Protein AF-A0A838E786-F1 (afdb_monomer_lite)

Sequence (270 aa):
MSVQSRLGLALLAGALVLAACVEDVSSDGPQAAQPAATATFPTPASPAPTATPEPTATLEPTASPTGVAEDGEGVTSAQAWVAAVAAGETDTAFELMGEASQEAVGGREGFEQLSSALSEGVAAFSRADDARWTETAAAPGGEESVVVVTVTATVTREGMTEYDAFALPVTTAGDRPQVEPFAAFDHPGGDIEWDVEAASGAYTAFVPATAEVTFAVDGDGLPPAGSEPADGDRQRATLAVDLEPGRHTVSVLWVTPAGLGADAIVIDTS

Radius of gyration: 23.77 Å; chains: 1; bounding box: 68×60×56 Å

pLDDT: mean 75.82, std 22.59, range [25.67, 97.62]

Foldseek 3Di:
DDDDDDDDDDFPDDDDDDDDDDDDDDDDDDDDDDDDDDDDDDDDDDDDDDDDDDDDDDDDDDDDPPDPDPQDLQSVLLLQLLVCLLVLVLVSNLVQADPLLCVQLVHSVSSVVCSVSSNQPSNQLVVFPAKDWAWAWDDPDDPWTKIKIKIWGQGAGPRDTDTWMWIWIWTCDDPGIGTHARSLVPPDCSPWDWDDPLVQQKTKTKAFPQKQKWKDKQRRIDHFPDWDCDDDGIIITIHRDDDDQAKIKIKMWIDHPRGIHIGIGIDHND

Secondary structure (DSSP, 8-state):
------PPP----------------------PPPPPP---PPPPPPPPPPPPPPPPP----PPP--S-PPPPHHHHHHHHHHHHHHHT-HHHHHHTB-HHHHHHTTHHHHHHHHHHHHHHHGGGGGG-TT-EEEEEEPPS-SSSPEEEEEEEEEEEETTEEEEEEEEEEEE--SSS-EE-TTTTTTSTT-SPEEEEETTTTEEEEEEETT-EEEEEETTEEE--SEEEE-STTEEEEEEE----SSEEEEEEEEEETTEEEEEEEEEE--

Structure (mmCIF, N/CA/C/O backbone):
data_AF-A0A838E786-F1
#
_entry.id   AF-A0A838E786-F1
#
loop_
_atom_site.group_PDB
_atom_site.id
_atom_site.type_symbol
_atom_site.label_atom_id
_atom_site.label_alt_id
_atom_site.label_comp_id
_atom_site.label_asym_id
_atom_site.label_entity_id
_atom_site.label_seq_id
_atom_site.pdbx_PDB_ins_code
_atom_site.Cartn_x
_atom_site.Cartn_y
_atom_site.Cartn_z
_atom_site.occupancy
_atom_site.B_iso_or_equiv
_atom_site.auth_seq_id
_atom_site.auth_comp_id
_atom_site.auth_asym_id
_atom_site.auth_atom_id
_atom_site.pdbx_PDB_model_num
ATOM 1 N N . MET A 1 1 ? 3.979 21.935 -24.941 1.00 38.22 1 MET A N 1
ATOM 2 C CA . MET A 1 1 ? 2.723 21.452 -24.323 1.00 38.22 1 MET A CA 1
ATOM 3 C C . MET A 1 1 ? 2.676 21.965 -22.892 1.00 38.22 1 MET A C 1
ATOM 5 O O . MET A 1 1 ? 3.737 22.242 -22.350 1.00 38.22 1 MET A O 1
ATOM 9 N N . SER A 1 2 ? 1.493 22.169 -22.315 1.00 31.34 2 SER A N 1
ATOM 10 C CA . SER A 1 2 ? 1.326 22.649 -20.937 1.00 31.34 2 SER A CA 1
ATOM 11 C C . SER A 1 2 ? 0.007 22.117 -20.386 1.00 31.34 2 SER A C 1
ATOM 13 O O . SER A 1 2 ? -0.978 22.070 -21.123 1.00 31.34 2 SER A O 1
ATOM 15 N N . VAL A 1 3 ? 0.006 21.708 -19.120 1.00 28.17 3 VAL A N 1
ATOM 16 C CA . VAL A 1 3 ? -1.166 21.230 -18.382 1.00 28.17 3 VAL A CA 1
ATOM 17 C C . VAL A 1 3 ? -1.180 21.940 -17.029 1.00 28.17 3 VAL A C 1
ATOM 19 O O . VAL A 1 3 ? -0.134 22.099 -16.403 1.00 28.17 3 VAL A O 1
ATOM 22 N N . GLN A 1 4 ? -2.360 22.372 -16.584 1.00 37.97 4 GLN A N 1
ATOM 23 C CA . GLN A 1 4 ? -2.609 22.800 -15.209 1.00 37.97 4 GLN A CA 1
ATOM 24 C C . GLN A 1 4 ? -3.813 22.040 -14.647 1.00 37.97 4 GLN A C 1
ATOM 26 O O . GLN A 1 4 ? -4.912 22.140 -15.186 1.00 37.97 4 GLN A O 1
ATOM 31 N N . SER A 1 5 ? -3.610 21.376 -13.513 1.00 29.56 5 SER A N 1
ATOM 32 C CA . SER A 1 5 ? -4.635 20.964 -12.546 1.00 29.56 5 SER A CA 1
ATOM 33 C C . SER A 1 5 ? -3.930 21.026 -11.183 1.00 29.56 5 SER A C 1
ATOM 35 O O . SER A 1 5 ? -2.825 20.513 -11.072 1.00 29.56 5 SER A O 1
ATOM 37 N N . ARG A 1 6 ? -4.288 21.930 -10.261 1.00 32.22 6 ARG A N 1
ATOM 38 C CA . ARG A 1 6 ? -5.456 21.944 -9.351 1.00 32.22 6 ARG A CA 1
ATOM 39 C C . ARG A 1 6 ? -5.346 20.912 -8.225 1.00 32.22 6 ARG A C 1
ATOM 41 O O . ARG A 1 6 ? -5.002 19.768 -8.468 1.00 32.22 6 ARG A O 1
ATOM 48 N N . LEU A 1 7 ? -5.667 21.369 -7.011 1.00 38.06 7 LEU A N 1
ATOM 49 C CA . LEU A 1 7 ? -5.610 20.601 -5.767 1.00 38.06 7 LEU A CA 1
ATOM 50 C C . LEU A 1 7 ? -6.434 19.312 -5.879 1.00 38.06 7 LEU A C 1
ATOM 52 O O . LEU A 1 7 ? -7.629 19.383 -6.175 1.00 38.06 7 LEU A O 1
ATOM 56 N N . GLY A 1 8 ? -5.802 18.180 -5.576 1.00 25.67 8 GLY A N 1
ATOM 57 C CA . GLY A 1 8 ? -6.470 16.928 -5.247 1.00 25.67 8 GLY A CA 1
ATOM 58 C C . GLY A 1 8 ? -6.623 16.790 -3.732 1.00 25.67 8 GLY A C 1
ATOM 59 O O . GLY A 1 8 ? -5.706 17.102 -2.979 1.00 25.67 8 GLY A O 1
ATOM 60 N N . LEU A 1 9 ? -7.797 16.340 -3.301 1.00 33.09 9 LEU A N 1
ATOM 61 C CA . LEU A 1 9 ? -7.969 15.588 -2.061 1.00 33.09 9 LEU A CA 1
ATOM 62 C C . LEU A 1 9 ? -8.045 14.123 -2.508 1.00 33.09 9 LEU A C 1
ATOM 64 O O . LEU A 1 9 ? -8.762 13.859 -3.475 1.00 33.09 9 LEU A O 1
ATOM 68 N N . ALA A 1 10 ? -7.315 13.211 -1.865 1.00 35.91 10 ALA A N 1
ATOM 69 C CA . ALA A 1 10 ? -7.208 11.820 -2.307 1.00 35.91 10 ALA A CA 1
ATOM 70 C C . ALA A 1 10 ? -8.560 11.081 -2.219 1.00 35.91 10 ALA A C 1
ATOM 72 O O . ALA A 1 10 ? -8.932 10.526 -1.186 1.00 35.91 10 ALA A O 1
ATOM 73 N N . LEU A 1 11 ? -9.311 11.094 -3.323 1.00 31.84 11 LEU A N 1
ATOM 74 C CA . LEU A 1 11 ? -10.450 10.214 -3.559 1.00 31.84 11 LEU A CA 1
ATOM 75 C C . LEU A 1 11 ? -9.967 9.001 -4.356 1.00 31.84 11 LEU A C 1
ATOM 77 O O . LEU A 1 11 ? -9.447 9.155 -5.460 1.00 31.84 11 LEU A O 1
ATOM 81 N N . LEU A 1 12 ? -10.240 7.806 -3.837 1.00 38.44 12 LEU A N 1
ATOM 82 C CA . LEU A 1 12 ? -10.292 6.578 -4.630 1.00 38.44 12 LEU A CA 1
ATOM 83 C C . LEU A 1 12 ? -11.444 6.701 -5.642 1.00 38.44 12 LEU A C 1
ATOM 85 O O . LEU A 1 12 ? -12.594 6.434 -5.303 1.00 38.44 12 LEU A O 1
ATOM 89 N N . ALA A 1 13 ? -11.148 7.154 -6.862 1.00 33.25 13 ALA A N 1
ATOM 90 C CA . ALA A 1 13 ? -12.125 7.309 -7.940 1.00 33.25 13 ALA A CA 1
ATOM 91 C C . ALA A 1 13 ? -11.485 7.056 -9.314 1.00 33.25 13 ALA A C 1
ATOM 93 O O . ALA A 1 13 ? -10.416 7.587 -9.623 1.00 33.25 13 ALA A O 1
ATOM 94 N N . GLY A 1 14 ? -12.154 6.253 -10.145 1.00 27.22 14 GLY A N 1
ATOM 95 C CA . GLY A 1 14 ? -11.665 5.868 -11.470 1.00 27.22 14 GLY A CA 1
ATOM 96 C C . GLY A 1 14 ? -11.690 7.001 -12.506 1.00 27.22 14 GLY A C 1
ATOM 97 O O . GLY A 1 14 ? -12.314 8.049 -12.330 1.00 27.22 14 GLY A O 1
ATOM 98 N N . ALA A 1 15 ? -11.011 6.786 -13.635 1.00 35.84 15 ALA A N 1
ATOM 99 C CA . ALA A 1 15 ? -10.851 7.804 -14.671 1.00 35.84 15 ALA A CA 1
ATOM 100 C C . ALA A 1 15 ? -12.174 8.185 -15.372 1.00 35.84 15 ALA A C 1
ATOM 102 O O . ALA A 1 15 ? -12.845 7.341 -15.966 1.00 35.84 15 ALA A O 1
ATOM 103 N N . LEU A 1 16 ? -12.486 9.489 -15.427 1.00 28.95 16 LEU A N 1
ATOM 104 C CA . LEU A 1 16 ? -13.589 10.030 -16.231 1.00 28.95 16 LEU A CA 1
ATOM 105 C C . LEU A 1 16 ? -13.096 11.090 -17.230 1.00 28.95 16 LEU A C 1
ATOM 107 O O . LEU A 1 16 ? -12.870 12.250 -16.885 1.00 28.95 16 LEU A O 1
ATOM 111 N N . VAL A 1 17 ? -12.970 10.699 -18.500 1.00 30.75 17 VAL A N 1
ATOM 112 C CA . VAL A 1 17 ? -12.560 11.592 -19.598 1.00 30.75 17 VAL A CA 1
ATOM 113 C C . VAL A 1 17 ? -13.775 12.259 -20.251 1.00 30.75 17 VAL A C 1
ATOM 115 O O . VAL A 1 17 ? -14.689 11.587 -20.724 1.00 30.75 17 VAL A O 1
ATOM 118 N N . LEU A 1 18 ? -13.742 13.590 -20.373 1.00 28.80 18 LEU A N 1
ATOM 119 C CA . LEU A 1 18 ? -14.639 14.385 -21.222 1.00 28.80 18 LEU A CA 1
ATOM 120 C C . LEU A 1 18 ? -13.829 15.440 -21.994 1.00 28.80 18 LEU A C 1
ATOM 122 O O . LEU A 1 18 ? -12.890 16.021 -21.455 1.00 28.80 18 LEU A O 1
ATOM 126 N N . ALA A 1 19 ? -14.170 15.665 -23.267 1.00 30.56 19 ALA A N 1
ATOM 127 C CA . ALA A 1 19 ? -13.322 16.380 -24.230 1.00 30.56 19 ALA A CA 1
ATOM 128 C C . ALA A 1 19 ? -14.095 17.360 -25.146 1.00 30.56 19 ALA A C 1
ATOM 130 O O . ALA A 1 19 ? -15.322 17.305 -25.212 1.00 30.56 19 ALA A O 1
ATOM 131 N N . ALA A 1 20 ? -13.329 18.165 -25.910 1.00 31.62 20 ALA A N 1
ATOM 132 C CA . ALA A 1 20 ? -13.736 19.189 -26.902 1.00 31.62 20 ALA A CA 1
ATOM 133 C C . ALA A 1 20 ? -14.274 20.517 -26.296 1.00 31.62 20 ALA A C 1
ATOM 135 O O . ALA A 1 20 ? -14.971 20.484 -25.288 1.00 31.62 20 ALA A O 1
ATOM 136 N N . CYS A 1 21 ? -13.992 21.738 -26.792 1.00 29.11 21 CYS A N 1
ATOM 137 C CA . CYS A 1 21 ? -13.251 22.296 -27.959 1.00 29.11 21 CYS A CA 1
ATOM 138 C C . CYS A 1 21 ? -12.295 23.437 -27.463 1.00 29.11 21 CYS A C 1
ATOM 140 O O . CYS A 1 21 ? -12.524 23.939 -26.366 1.00 29.11 21 CYS A O 1
ATOM 142 N N . VAL A 1 22 ? -11.156 23.835 -28.075 1.00 36.47 22 VAL A N 1
ATOM 143 C CA . VAL A 1 22 ? -10.909 24.498 -29.401 1.00 36.47 22 VAL A CA 1
ATOM 144 C C . VAL A 1 22 ? -11.712 25.818 -29.538 1.00 36.47 22 VAL A C 1
ATOM 146 O O . VAL A 1 22 ? -12.902 25.784 -29.248 1.00 36.47 22 VAL A O 1
ATOM 149 N N . GLU A 1 23 ? -11.226 27.024 -29.897 1.00 37.94 23 GLU A N 1
ATOM 150 C CA . GLU A 1 23 ? -10.023 27.659 -30.538 1.00 37.94 23 GLU A CA 1
ATOM 151 C C . GLU A 1 23 ? -9.590 28.918 -29.699 1.00 37.94 23 GLU A C 1
ATOM 153 O O . GLU A 1 23 ? -10.334 29.288 -28.792 1.00 37.94 23 GLU A O 1
ATOM 158 N N . ASP A 1 24 ? -8.548 29.745 -29.939 1.00 33.88 24 ASP A N 1
ATOM 159 C CA . ASP A 1 24 ? -7.179 29.690 -30.532 1.00 33.88 24 ASP A CA 1
ATOM 160 C C . ASP A 1 24 ? -6.506 31.112 -30.411 1.00 33.88 24 ASP A C 1
ATOM 162 O O . ASP A 1 24 ? -7.214 32.068 -30.086 1.00 33.88 24 ASP A O 1
ATOM 166 N N . VAL A 1 25 ? -5.179 31.272 -30.644 1.00 35.50 25 VAL A N 1
ATOM 167 C CA . VAL A 1 25 ? -4.524 32.313 -31.510 1.00 35.50 25 VAL A CA 1
ATOM 168 C C . VAL A 1 25 ? -3.038 32.643 -31.187 1.00 35.50 25 VAL A C 1
ATOM 170 O O . VAL A 1 25 ? -2.621 32.815 -30.044 1.00 35.50 25 VAL A O 1
ATOM 173 N N . SER A 1 26 ? -2.259 32.790 -32.265 1.00 41.88 26 SER A N 1
ATOM 174 C CA . SER A 1 26 ? -0.820 33.069 -32.461 1.00 41.88 26 SER A CA 1
ATOM 175 C C . SER A 1 26 ? -0.072 34.099 -31.588 1.00 41.88 26 SER A C 1
ATOM 177 O O . SER A 1 26 ? -0.604 35.153 -31.242 1.00 41.88 26 SER A O 1
ATOM 179 N N . SER A 1 27 ? 1.264 33.938 -31.518 1.00 40.19 27 SER A N 1
ATOM 180 C CA . SER A 1 27 ? 2.228 34.961 -32.002 1.00 40.19 27 SER A CA 1
ATOM 181 C C . SER A 1 27 ? 3.640 34.402 -32.275 1.00 40.19 27 SER A C 1
ATOM 183 O O . SER A 1 27 ? 4.048 33.403 -31.692 1.00 40.19 27 SER A O 1
ATOM 185 N N . ASP A 1 28 ? 4.353 35.052 -33.200 1.00 40.72 28 ASP A N 1
ATOM 186 C CA . ASP A 1 28 ? 5.599 34.601 -33.848 1.00 40.72 28 ASP A CA 1
ATOM 187 C C . ASP A 1 28 ? 6.898 35.016 -33.121 1.00 40.72 28 ASP A C 1
ATOM 189 O O . ASP A 1 28 ? 6.908 35.978 -32.350 1.00 40.72 28 ASP A O 1
ATOM 193 N N . GLY A 1 29 ? 8.027 34.366 -33.444 1.00 35.50 29 GLY A N 1
ATOM 194 C CA . GLY A 1 29 ? 9.347 34.776 -32.934 1.00 35.50 29 GLY A CA 1
ATOM 195 C C . GLY A 1 29 ? 10.537 33.890 -33.349 1.00 35.50 29 GLY A C 1
ATOM 196 O O . GLY A 1 29 ? 10.863 32.947 -32.630 1.00 35.50 29 GLY A O 1
ATOM 197 N N . PRO A 1 30 ? 11.244 34.186 -34.459 1.00 51.22 30 PRO A N 1
ATOM 198 C CA . PRO A 1 30 ? 12.405 33.407 -34.893 1.00 51.22 30 PRO A CA 1
ATOM 199 C C . PRO A 1 30 ? 13.706 33.856 -34.202 1.00 51.22 30 PRO A C 1
ATOM 201 O O . PRO A 1 30 ? 14.076 35.029 -34.269 1.00 51.22 30 PRO A O 1
ATOM 204 N N . GLN A 1 31 ? 14.462 32.917 -33.620 1.00 45.12 31 GLN A N 1
ATOM 205 C CA . GLN A 1 31 ? 15.809 33.176 -33.089 1.00 45.12 31 GLN A CA 1
ATOM 206 C C . GLN A 1 31 ? 16.892 32.477 -33.927 1.00 45.12 31 GLN A C 1
ATOM 208 O O . GLN A 1 31 ? 16.739 31.336 -34.358 1.00 45.12 31 GLN A O 1
ATOM 213 N N . ALA A 1 32 ? 17.975 33.203 -34.213 1.00 45.91 32 ALA A N 1
ATOM 214 C CA . ALA A 1 32 ? 18.966 32.824 -35.219 1.00 45.91 32 ALA A CA 1
ATOM 215 C C . ALA A 1 32 ? 19.973 31.762 -34.740 1.00 45.91 32 ALA A C 1
ATOM 217 O O . ALA A 1 32 ? 20.383 31.744 -33.580 1.00 45.91 32 ALA A O 1
ATOM 218 N N . ALA A 1 33 ? 20.440 30.929 -35.675 1.00 47.12 33 ALA A N 1
ATOM 219 C CA . ALA A 1 33 ? 21.495 29.949 -35.429 1.00 47.12 33 ALA A CA 1
ATOM 220 C C . ALA A 1 33 ? 22.863 30.617 -35.179 1.00 47.12 33 ALA A C 1
ATOM 222 O O . ALA A 1 33 ? 23.290 31.483 -35.947 1.00 47.12 33 ALA A O 1
ATOM 223 N N . GLN A 1 34 ? 23.583 30.164 -34.148 1.00 51.03 34 GLN A N 1
ATOM 224 C CA . GLN A 1 34 ? 25.003 30.479 -33.946 1.00 51.03 34 GLN A CA 1
ATOM 225 C C . GLN A 1 34 ? 25.915 29.437 -34.625 1.00 51.03 34 GLN A C 1
ATOM 227 O O . GLN A 1 34 ? 25.530 28.274 -34.756 1.00 51.03 34 GLN A O 1
ATOM 232 N N . PRO A 1 35 ? 27.128 29.828 -35.062 1.00 48.12 35 PRO A N 1
ATOM 233 C CA . PRO A 1 35 ? 28.057 28.930 -35.743 1.00 48.12 35 PRO A CA 1
ATOM 234 C C . PRO A 1 35 ? 28.737 27.945 -34.780 1.00 48.12 35 PRO A C 1
ATOM 236 O O . PRO A 1 35 ? 29.062 28.288 -33.643 1.00 48.12 35 PRO A O 1
ATOM 239 N N . ALA A 1 36 ? 29.012 26.733 -35.266 1.00 46.47 36 ALA A N 1
ATOM 240 C CA . ALA A 1 36 ? 29.696 25.693 -34.503 1.00 46.47 36 ALA A CA 1
ATOM 241 C C . ALA A 1 36 ? 31.179 26.029 -34.248 1.00 46.47 36 ALA A C 1
ATOM 243 O O . ALA A 1 36 ? 31.914 26.399 -35.166 1.00 46.47 36 ALA A O 1
ATOM 244 N N . ALA A 1 37 ? 31.639 25.830 -33.010 1.00 44.75 37 ALA A N 1
ATOM 245 C CA . ALA A 1 37 ? 33.050 25.924 -32.648 1.00 44.75 37 ALA A CA 1
ATOM 246 C C . ALA A 1 37 ? 33.773 24.598 -32.945 1.00 44.75 37 ALA A C 1
ATOM 248 O O . ALA A 1 37 ? 33.367 23.538 -32.471 1.00 44.75 37 ALA A O 1
ATOM 249 N N . THR A 1 38 ? 34.855 24.641 -33.725 1.00 45.16 38 THR A N 1
ATOM 250 C CA . THR A 1 38 ? 35.634 23.442 -34.077 1.00 45.16 38 THR A CA 1
ATOM 251 C C . THR A 1 38 ? 36.541 23.024 -32.917 1.00 45.16 38 THR A C 1
ATOM 253 O O . THR A 1 38 ? 37.578 23.643 -32.685 1.00 45.16 38 THR A O 1
ATOM 256 N N . ALA A 1 39 ? 36.166 21.968 -32.192 1.00 47.78 39 ALA A N 1
ATOM 257 C CA . ALA A 1 39 ? 36.995 21.383 -31.140 1.00 47.78 39 ALA A CA 1
ATOM 258 C C . ALA A 1 39 ? 38.006 20.377 -31.723 1.00 47.78 39 ALA A C 1
ATOM 260 O O . ALA A 1 39 ? 37.624 19.363 -32.308 1.00 47.78 39 ALA A O 1
ATOM 261 N N . THR A 1 40 ? 39.302 20.639 -31.541 1.00 47.06 40 THR A N 1
ATOM 262 C CA . THR A 1 40 ? 40.377 19.708 -31.921 1.00 47.06 40 THR A CA 1
ATOM 263 C C . THR A 1 40 ? 40.628 18.715 -30.788 1.00 47.06 40 THR A C 1
ATOM 265 O O . THR A 1 40 ? 41.205 19.078 -29.764 1.00 47.06 40 THR A O 1
ATOM 268 N N . PHE A 1 41 ? 40.222 17.458 -30.970 1.00 51.25 41 PHE A N 1
ATOM 269 C CA . PHE A 1 41 ? 40.471 16.393 -29.995 1.00 51.25 41 PHE A CA 1
ATOM 270 C C . PHE A 1 41 ? 41.905 15.834 -30.111 1.00 51.25 41 PHE A C 1
ATOM 272 O O . PHE A 1 41 ? 42.399 15.660 -31.229 1.00 51.25 41 PHE A O 1
ATOM 279 N N . PRO A 1 42 ? 42.590 15.540 -28.988 1.00 57.72 42 PRO A N 1
ATOM 280 C CA . PRO A 1 42 ? 43.910 14.913 -28.995 1.00 57.72 42 PRO A CA 1
ATOM 281 C C . PRO A 1 42 ? 43.840 13.410 -29.313 1.00 57.72 42 PRO A C 1
ATOM 283 O O . PRO A 1 42 ? 42.840 12.742 -29.052 1.00 57.72 42 PRO A O 1
ATOM 286 N N . THR A 1 43 ? 44.935 12.867 -29.848 1.00 55.34 43 THR A N 1
ATOM 287 C CA . THR A 1 43 ? 45.074 11.447 -30.209 1.00 55.34 43 THR A CA 1
ATOM 288 C C . THR A 1 43 ? 44.933 10.522 -28.988 1.00 55.34 43 THR A C 1
ATOM 290 O O . THR A 1 43 ? 45.616 10.758 -27.988 1.00 55.34 43 THR A O 1
ATOM 293 N N . PRO A 1 44 ? 44.133 9.438 -29.051 1.00 57.91 44 PRO A N 1
ATOM 294 C CA . PRO A 1 44 ? 44.066 8.450 -27.976 1.00 57.91 44 PRO A CA 1
ATOM 295 C C . PRO A 1 44 ? 45.367 7.638 -27.872 1.00 57.91 44 PRO A C 1
ATOM 297 O O . PRO A 1 44 ? 45.974 7.269 -28.879 1.00 57.91 44 PRO A O 1
ATOM 300 N N . ALA A 1 45 ? 45.781 7.327 -26.642 1.00 59.00 45 ALA A N 1
ATOM 301 C CA . ALA A 1 45 ? 46.892 6.416 -26.373 1.00 59.00 45 ALA A CA 1
ATOM 302 C C . ALA A 1 45 ? 46.440 4.946 -26.469 1.00 59.00 45 ALA A C 1
ATOM 304 O O . ALA A 1 45 ? 45.290 4.622 -26.173 1.00 59.00 45 ALA A O 1
ATOM 305 N N . SER A 1 46 ? 47.351 4.046 -26.855 1.00 60.62 46 SER A N 1
ATOM 306 C CA . SER A 1 46 ? 47.060 2.607 -26.911 1.00 60.62 46 SER A CA 1
ATOM 307 C C . SER A 1 46 ? 46.824 2.036 -25.506 1.00 60.62 46 SER A C 1
ATOM 309 O O . SER A 1 46 ? 47.673 2.253 -24.637 1.00 60.62 46 SER A O 1
ATOM 311 N N . PRO A 1 47 ? 45.750 1.259 -25.272 1.00 57.59 47 PRO A N 1
ATOM 312 C CA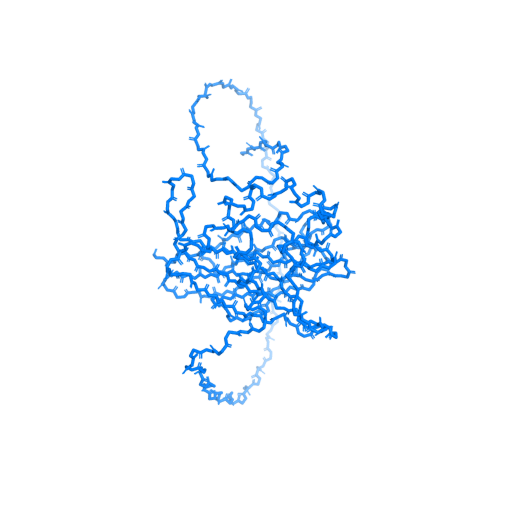 . PRO A 1 47 ? 45.587 0.515 -24.028 1.00 57.59 47 PRO A CA 1
ATOM 313 C C . PRO A 1 47 ? 46.634 -0.604 -23.903 1.00 57.59 47 PRO A C 1
ATOM 315 O O . PRO A 1 47 ? 47.175 -1.096 -24.898 1.00 57.59 47 PRO A O 1
ATOM 318 N N . ALA A 1 48 ? 46.906 -1.001 -22.660 1.00 60.03 48 ALA A N 1
ATOM 319 C CA . ALA A 1 48 ? 47.696 -2.182 -22.315 1.00 60.03 48 ALA A CA 1
ATOM 320 C C . ALA A 1 48 ? 46.841 -3.467 -22.428 1.00 60.03 48 ALA A C 1
ATOM 322 O O . ALA A 1 48 ? 45.613 -3.376 -22.372 1.00 60.03 48 ALA A O 1
ATOM 323 N N . PRO A 1 49 ? 47.443 -4.664 -22.578 1.00 57.03 49 PRO A N 1
ATOM 324 C CA . PRO A 1 49 ? 46.682 -5.910 -22.667 1.00 57.03 49 PRO A CA 1
ATOM 325 C C . PRO A 1 49 ? 45.977 -6.248 -21.344 1.00 57.03 49 PRO A C 1
ATOM 327 O O . PRO A 1 49 ? 46.622 -6.399 -20.306 1.00 57.03 49 PRO A O 1
ATOM 330 N N . THR A 1 50 ? 44.655 -6.406 -21.401 1.00 52.06 50 THR A N 1
ATOM 331 C CA . THR A 1 50 ? 43.821 -6.885 -20.291 1.00 52.06 50 THR A CA 1
ATOM 332 C C . THR A 1 50 ? 44.162 -8.336 -19.940 1.00 52.06 50 THR A C 1
ATOM 334 O O . THR A 1 50 ? 44.322 -9.170 -20.831 1.00 52.06 50 THR A O 1
ATOM 337 N N . ALA A 1 51 ? 44.248 -8.653 -18.646 1.00 51.78 51 ALA A N 1
ATOM 338 C CA . ALA A 1 51 ? 44.400 -10.028 -18.179 1.00 51.78 51 ALA A CA 1
ATOM 339 C C . ALA A 1 51 ? 43.072 -10.799 -18.288 1.00 51.78 51 ALA A C 1
ATOM 341 O O . ALA A 1 51 ? 42.010 -10.261 -17.979 1.00 51.78 51 ALA A O 1
ATOM 342 N N . THR A 1 52 ? 43.137 -12.064 -18.704 1.00 59.78 52 THR A N 1
ATOM 343 C CA . THR A 1 52 ? 41.975 -12.961 -18.771 1.00 59.78 52 THR A CA 1
ATOM 344 C C . THR A 1 52 ? 41.435 -13.251 -17.363 1.00 59.78 52 THR A C 1
ATOM 346 O O . THR A 1 52 ? 42.218 -13.712 -16.530 1.00 59.78 52 THR A O 1
ATOM 349 N N . PRO A 1 53 ? 40.137 -13.034 -17.075 1.00 54.34 53 PRO A N 1
ATOM 350 C CA . PRO A 1 53 ? 39.529 -13.491 -15.829 1.00 54.34 53 PRO A CA 1
ATOM 351 C C . PRO A 1 53 ? 39.373 -15.020 -15.816 1.00 54.34 53 PRO A C 1
ATOM 353 O O . PRO A 1 53 ? 39.149 -15.646 -16.854 1.00 54.34 53 PRO A O 1
ATOM 356 N N . GLU A 1 54 ? 39.483 -15.622 -14.633 1.00 57.50 54 GLU A N 1
ATOM 357 C CA . GLU A 1 54 ? 39.209 -17.048 -14.415 1.00 57.50 54 GLU A CA 1
ATOM 358 C C . GLU A 1 54 ? 37.702 -17.363 -14.540 1.00 57.50 54 GLU A C 1
ATOM 360 O O . GLU A 1 54 ? 36.872 -16.461 -14.390 1.00 57.50 54 GLU A O 1
ATOM 365 N N . PRO A 1 55 ? 37.317 -18.615 -14.861 1.00 51.53 55 PRO A N 1
ATOM 366 C CA . PRO A 1 55 ? 35.926 -18.955 -15.151 1.00 51.53 55 PRO A CA 1
ATOM 367 C C . PRO A 1 55 ? 35.009 -18.786 -13.933 1.00 51.53 55 PRO A C 1
ATOM 369 O O . PRO A 1 55 ? 35.253 -19.351 -12.867 1.00 51.53 55 PRO A O 1
ATOM 372 N N . THR A 1 56 ? 33.912 -18.053 -14.135 1.00 46.00 56 THR A N 1
ATOM 373 C CA . THR A 1 56 ? 32.826 -17.866 -13.167 1.00 46.00 56 THR A CA 1
ATOM 374 C C . THR A 1 56 ? 32.298 -19.207 -12.659 1.00 46.00 56 THR A C 1
ATOM 376 O O . THR A 1 56 ? 31.991 -20.100 -13.452 1.00 46.00 56 THR A O 1
ATOM 379 N N . ALA A 1 57 ? 32.140 -19.338 -11.341 1.00 45.00 57 ALA A N 1
ATOM 380 C CA . ALA A 1 57 ? 31.475 -20.492 -10.750 1.00 45.00 57 ALA A CA 1
ATOM 381 C C . ALA A 1 57 ? 29.996 -20.521 -11.169 1.00 45.00 57 ALA A C 1
ATOM 383 O O . ALA A 1 57 ? 29.281 -19.533 -11.008 1.00 45.00 57 ALA A O 1
ATOM 384 N N . THR A 1 58 ? 29.532 -21.656 -11.694 1.00 44.12 58 THR A N 1
ATOM 385 C CA . THR A 1 58 ? 28.106 -21.880 -11.947 1.00 44.12 58 THR A CA 1
ATOM 386 C C . THR A 1 58 ? 27.368 -21.907 -10.613 1.00 44.12 58 THR A C 1
ATOM 388 O O . THR A 1 58 ? 27.576 -22.820 -9.818 1.00 44.12 58 THR A O 1
ATOM 391 N N . LEU A 1 59 ? 26.511 -20.915 -10.371 1.00 38.81 59 LEU A N 1
ATOM 392 C CA . LEU A 1 59 ? 25.540 -20.979 -9.285 1.00 38.81 59 LEU A CA 1
ATOM 393 C C . LEU A 1 59 ? 24.483 -22.023 -9.659 1.00 38.81 59 LEU A C 1
ATOM 395 O O . LEU A 1 59 ? 23.879 -21.941 -10.729 1.00 38.81 59 LEU A O 1
ATOM 399 N N . GLU A 1 60 ? 24.290 -23.022 -8.802 1.00 39.47 60 GLU A N 1
ATOM 400 C CA . GLU A 1 60 ? 23.166 -23.947 -8.936 1.00 39.47 60 GLU A CA 1
ATOM 401 C C . GLU A 1 60 ? 21.858 -23.189 -8.645 1.00 39.47 60 GLU A C 1
ATOM 403 O O . GLU A 1 60 ? 21.833 -22.360 -7.731 1.00 39.47 60 GLU A O 1
ATOM 408 N N . PRO A 1 61 ? 20.768 -23.434 -9.395 1.00 37.28 61 PRO A N 1
ATOM 409 C CA . PRO A 1 61 ? 19.498 -22.773 -9.135 1.00 37.28 61 PRO A CA 1
ATOM 410 C C . PRO A 1 61 ? 18.923 -23.263 -7.802 1.00 37.28 61 PRO A C 1
ATOM 412 O O . PRO A 1 61 ? 18.508 -24.419 -7.680 1.00 37.28 61 PRO A O 1
ATOM 415 N N . THR A 1 62 ? 18.878 -22.376 -6.805 1.00 43.81 62 THR A N 1
ATOM 416 C CA . THR A 1 62 ? 18.115 -22.595 -5.571 1.00 43.81 62 THR A CA 1
ATOM 417 C C . THR A 1 62 ? 16.670 -22.905 -5.946 1.00 43.81 62 THR A C 1
ATOM 419 O O . THR A 1 62 ? 16.015 -22.104 -6.609 1.00 43.81 62 THR A O 1
ATOM 422 N N . ALA A 1 63 ? 16.177 -24.080 -5.557 1.00 34.97 63 ALA A N 1
ATOM 423 C CA . ALA A 1 63 ? 14.828 -24.499 -5.909 1.00 34.97 63 ALA A CA 1
ATOM 424 C C . ALA A 1 63 ? 13.787 -23.588 -5.240 1.00 34.97 63 ALA A C 1
ATOM 426 O O . ALA A 1 63 ? 13.762 -23.481 -4.012 1.00 34.97 63 ALA A O 1
ATOM 427 N N . SER A 1 64 ? 12.912 -22.979 -6.043 1.00 37.59 64 SER A N 1
ATOM 428 C CA . SER A 1 64 ? 11.748 -22.238 -5.553 1.00 37.59 64 SER A CA 1
ATOM 429 C C . SER A 1 64 ? 10.913 -23.139 -4.632 1.00 37.59 64 SER A C 1
ATOM 431 O O . SER A 1 64 ? 10.605 -24.273 -5.020 1.00 37.59 64 SER A O 1
ATOM 433 N N . PRO A 1 65 ? 10.524 -22.686 -3.428 1.00 44.31 65 PRO A N 1
ATOM 434 C CA . PRO A 1 65 ? 9.705 -23.484 -2.526 1.00 44.31 65 PRO A CA 1
ATOM 435 C C . PRO A 1 65 ? 8.271 -23.585 -3.066 1.00 44.31 65 PRO A C 1
ATOM 437 O O . PRO A 1 65 ? 7.414 -22.768 -2.750 1.00 44.31 65 PRO A O 1
ATOM 440 N N . THR A 1 66 ? 7.984 -24.607 -3.881 1.00 40.84 66 THR A N 1
ATOM 441 C CA . THR A 1 66 ? 6.614 -24.925 -4.318 1.00 40.84 66 THR A CA 1
ATOM 442 C C . THR A 1 66 ? 5.800 -25.499 -3.155 1.00 40.84 66 THR A C 1
ATOM 444 O O . THR A 1 66 ? 5.596 -26.709 -3.042 1.00 40.84 66 THR A O 1
ATOM 447 N N . GLY A 1 67 ? 5.323 -24.614 -2.288 1.00 29.09 67 GLY A N 1
ATOM 448 C CA . GLY A 1 67 ? 4.316 -24.886 -1.275 1.00 29.09 67 GLY A CA 1
ATOM 449 C C . GLY A 1 67 ? 3.338 -23.721 -1.215 1.00 29.09 67 GLY A C 1
ATOM 450 O O . GLY A 1 67 ? 3.738 -22.572 -1.367 1.00 29.09 67 GLY A O 1
ATOM 451 N N . VAL A 1 68 ? 2.058 -24.016 -0.985 1.00 39.56 68 VAL A N 1
ATOM 452 C CA . VAL A 1 68 ? 1.155 -22.998 -0.438 1.00 39.56 68 VAL A CA 1
ATOM 453 C C . VAL A 1 68 ? 1.669 -22.742 0.973 1.00 39.56 68 VAL A C 1
ATOM 455 O O . VAL A 1 68 ? 1.689 -23.676 1.779 1.00 39.56 68 VAL A O 1
ATOM 458 N N . ALA A 1 69 ? 2.186 -21.542 1.224 1.00 38.12 69 ALA A N 1
ATOM 459 C CA . ALA A 1 69 ? 2.640 -21.164 2.552 1.00 38.12 69 ALA A CA 1
ATOM 460 C C . ALA A 1 69 ? 1.461 -21.219 3.536 1.00 38.12 69 ALA A C 1
ATOM 462 O O . ALA A 1 69 ? 0.306 -21.039 3.149 1.00 38.12 69 ALA A O 1
ATOM 463 N N . GLU A 1 70 ? 1.750 -21.462 4.811 1.00 51.09 70 GLU A N 1
ATOM 464 C CA . GLU A 1 70 ? 0.847 -20.977 5.852 1.00 51.09 70 GLU A CA 1
ATOM 465 C C . GLU A 1 70 ? 0.934 -19.445 5.787 1.00 51.09 70 GLU A C 1
ATOM 467 O O . GLU A 1 70 ? 2.047 -18.913 5.818 1.00 51.09 70 GLU A O 1
ATOM 472 N N . ASP A 1 71 ? -0.202 -18.765 5.580 1.00 65.81 71 ASP A N 1
ATOM 473 C CA . ASP A 1 71 ? -0.249 -17.310 5.381 1.00 65.81 71 ASP A CA 1
ATOM 474 C C . ASP A 1 71 ? 0.543 -16.602 6.489 1.00 65.81 71 ASP A C 1
ATOM 476 O O . ASP A 1 71 ? 0.342 -16.873 7.677 1.00 65.81 71 ASP A O 1
ATOM 480 N N . GLY A 1 72 ? 1.454 -15.707 6.093 1.00 84.31 72 GLY A N 1
ATOM 481 C CA . GLY A 1 72 ? 2.312 -14.981 7.027 1.00 84.31 72 GLY A CA 1
ATOM 482 C C . GLY A 1 72 ? 1.499 -14.226 8.079 1.00 84.31 72 GLY A C 1
ATOM 483 O O . GLY A 1 72 ? 0.329 -13.884 7.872 1.00 84.31 72 GLY A O 1
ATOM 484 N N . GLU A 1 73 ? 2.102 -13.947 9.236 1.00 90.12 73 GLU A N 1
ATOM 485 C CA . GLU A 1 73 ? 1.405 -13.183 10.278 1.00 90.12 73 GLU A CA 1
ATOM 486 C C . GLU A 1 73 ? 1.046 -11.768 9.770 1.00 90.12 73 GLU A C 1
ATOM 488 O O . GLU A 1 73 ? 0.010 -11.216 10.155 1.00 90.12 73 GLU A O 1
ATOM 493 N N . GLY A 1 74 ? 1.842 -11.221 8.839 1.00 92.31 74 GLY A N 1
ATOM 494 C CA . GLY A 1 74 ? 1.533 -9.993 8.112 1.00 92.31 74 GLY A CA 1
ATOM 495 C C . GLY A 1 74 ? 0.303 -10.146 7.219 1.00 92.31 74 GLY A C 1
ATOM 496 O O . GLY A 1 74 ? -0.659 -9.393 7.383 1.00 92.31 74 GLY A O 1
ATOM 497 N N . VAL A 1 75 ? 0.285 -11.153 6.335 1.00 94.56 75 VAL A N 1
ATOM 498 C CA . VAL A 1 75 ? -0.881 -11.499 5.489 1.00 94.56 75 VAL A CA 1
ATOM 499 C C . VAL A 1 75 ? -2.145 -11.676 6.327 1.00 94.56 75 VAL A C 1
ATOM 501 O O . VAL A 1 75 ? -3.187 -11.116 5.992 1.00 94.56 75 VAL A O 1
ATOM 504 N N . THR A 1 76 ? -2.051 -12.393 7.445 1.00 95.06 76 THR A N 1
ATOM 505 C CA . THR A 1 76 ? -3.171 -12.640 8.361 1.00 95.06 76 THR A CA 1
ATOM 506 C C . THR A 1 76 ? -3.724 -11.333 8.946 1.00 95.06 76 THR A C 1
ATOM 508 O O . THR A 1 76 ? -4.942 -11.144 8.993 1.00 95.06 76 THR A O 1
ATOM 511 N N . SER A 1 77 ? -2.853 -10.401 9.355 1.00 95.56 77 SER A N 1
ATOM 512 C CA . SER A 1 77 ? -3.268 -9.092 9.886 1.00 95.56 77 SER A CA 1
ATOM 513 C C . SER A 1 77 ? -3.872 -8.193 8.794 1.00 95.56 77 SER A C 1
ATOM 515 O O . SER A 1 77 ? -4.931 -7.592 8.991 1.00 95.56 77 SER A O 1
ATOM 517 N N . ALA A 1 78 ? -3.274 -8.177 7.597 1.00 96.19 78 ALA A N 1
ATOM 518 C CA . ALA A 1 78 ? -3.778 -7.440 6.439 1.00 96.19 78 ALA A CA 1
ATOM 519 C C . ALA A 1 78 ? -5.159 -7.944 5.971 1.00 96.19 78 ALA A C 1
ATOM 521 O O . ALA A 1 78 ? -6.072 -7.138 5.779 1.00 96.19 78 ALA A O 1
ATOM 522 N N . GLN A 1 79 ? -5.352 -9.266 5.863 1.00 97.19 79 GLN A N 1
ATOM 523 C CA . GLN A 1 79 ? -6.654 -9.883 5.580 1.00 97.19 79 GLN A CA 1
ATOM 524 C C . GLN A 1 79 ? -7.703 -9.477 6.628 1.00 97.19 79 GLN A C 1
ATOM 526 O O . GLN A 1 79 ? -8.817 -9.095 6.265 1.00 97.19 79 GLN A O 1
ATOM 531 N N . ALA A 1 80 ? -7.353 -9.517 7.920 1.00 97.25 80 ALA A N 1
ATOM 532 C CA . ALA A 1 80 ? -8.260 -9.142 9.004 1.00 97.25 80 ALA A CA 1
ATOM 533 C C . ALA A 1 80 ? -8.673 -7.659 8.944 1.00 97.25 80 ALA A C 1
ATOM 535 O O . ALA A 1 80 ? -9.854 -7.348 9.106 1.00 97.25 80 ALA A O 1
ATOM 536 N N . TRP A 1 81 ? -7.734 -6.749 8.660 1.00 97.62 81 TRP A N 1
ATOM 537 C CA . TRP A 1 81 ? -8.026 -5.318 8.517 1.00 97.62 81 TRP A CA 1
ATOM 538 C C . TRP A 1 81 ? -8.927 -5.039 7.307 1.00 97.62 81 TRP A C 1
ATOM 540 O O . TRP A 1 81 ? -9.953 -4.369 7.439 1.00 97.62 81 TRP A O 1
ATOM 550 N N . VAL A 1 82 ? -8.609 -5.622 6.146 1.00 97.19 82 VAL A N 1
ATOM 551 C CA . VAL A 1 82 ? -9.415 -5.498 4.918 1.00 97.19 82 VAL A CA 1
ATOM 552 C C . VAL A 1 82 ? -10.828 -6.069 5.107 1.00 97.19 82 VAL A C 1
ATOM 554 O O . VAL A 1 82 ? -11.794 -5.467 4.635 1.00 97.19 82 VAL A O 1
ATOM 557 N N . ALA A 1 83 ? -10.977 -7.173 5.845 1.00 96.81 83 ALA A N 1
ATOM 558 C CA . ALA A 1 83 ? -12.279 -7.746 6.183 1.00 96.81 83 ALA A CA 1
ATOM 559 C C . ALA A 1 83 ? -13.092 -6.852 7.139 1.00 96.81 83 ALA A C 1
ATOM 561 O O . ALA A 1 83 ? -14.278 -6.623 6.892 1.00 96.81 83 ALA A O 1
ATOM 562 N N . ALA A 1 84 ? -12.467 -6.292 8.183 1.00 97.31 84 ALA A N 1
ATOM 563 C CA . ALA A 1 84 ? -13.125 -5.373 9.116 1.00 97.31 84 ALA A CA 1
ATOM 564 C C . ALA A 1 84 ? -13.609 -4.093 8.406 1.00 97.31 84 ALA A C 1
ATOM 566 O O . ALA A 1 84 ? -14.757 -3.678 8.581 1.00 97.31 84 ALA A O 1
ATOM 567 N N . VAL A 1 85 ? -12.784 -3.520 7.519 1.00 96.69 85 VAL A N 1
ATOM 568 C CA . VAL A 1 85 ? -13.184 -2.425 6.617 1.00 96.69 85 VAL A CA 1
ATOM 569 C C . VAL A 1 85 ? -14.368 -2.847 5.738 1.00 96.69 85 VAL A C 1
ATOM 571 O O . VAL A 1 85 ? -15.354 -2.120 5.639 1.00 96.69 85 VAL A O 1
ATOM 574 N N . ALA A 1 86 ? -14.326 -4.037 5.133 1.00 95.38 86 ALA A N 1
ATOM 575 C CA . ALA A 1 86 ? -15.381 -4.508 4.234 1.00 95.38 86 ALA A CA 1
ATOM 576 C C . ALA A 1 86 ? -16.727 -4.811 4.909 1.00 95.38 86 ALA A C 1
ATOM 578 O O . ALA A 1 86 ? -17.762 -4.762 4.229 1.00 95.38 86 ALA A O 1
ATOM 579 N N . ALA A 1 87 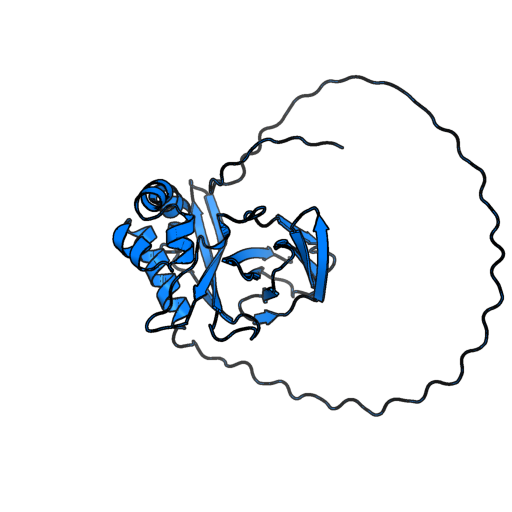? -16.705 -5.102 6.212 1.00 95.88 87 ALA A N 1
ATOM 580 C CA . ALA A 1 87 ? -17.870 -5.292 7.072 1.00 95.88 87 ALA A CA 1
ATOM 581 C C . ALA A 1 87 ? -18.406 -3.980 7.687 1.00 95.88 87 ALA A C 1
ATOM 583 O O . ALA A 1 87 ? -19.524 -3.968 8.206 1.00 95.88 87 ALA A O 1
ATOM 584 N N . GLY A 1 88 ? -17.646 -2.879 7.619 1.00 95.25 88 GLY A N 1
ATOM 585 C CA . GLY A 1 88 ? -17.963 -1.623 8.308 1.00 95.25 88 GLY A CA 1
ATOM 586 C C . GLY A 1 88 ? -17.681 -1.661 9.817 1.00 95.25 88 GLY A C 1
ATOM 587 O O . GLY A 1 88 ? -18.245 -0.871 10.573 1.00 95.25 88 GLY A O 1
ATOM 588 N N . GLU A 1 89 ? -16.828 -2.580 10.274 1.00 96.81 89 GLU A N 1
ATOM 589 C CA . GLU A 1 89 ? -16.436 -2.753 11.677 1.00 96.81 89 GLU A CA 1
ATOM 590 C C . GLU A 1 89 ? -15.350 -1.729 12.055 1.00 96.81 89 GLU A C 1
ATOM 592 O O . GLU A 1 89 ? -14.215 -2.076 12.375 1.00 96.81 89 GLU A O 1
ATOM 597 N N . THR A 1 90 ? -15.698 -0.438 11.986 1.00 95.81 90 THR A N 1
ATOM 598 C CA . THR A 1 90 ? -14.770 0.704 12.094 1.00 95.81 90 THR A CA 1
ATOM 599 C C . THR A 1 90 ? -13.914 0.686 13.365 1.00 95.81 90 THR A C 1
ATOM 601 O O . THR A 1 90 ? -12.747 1.060 13.311 1.00 95.81 90 THR A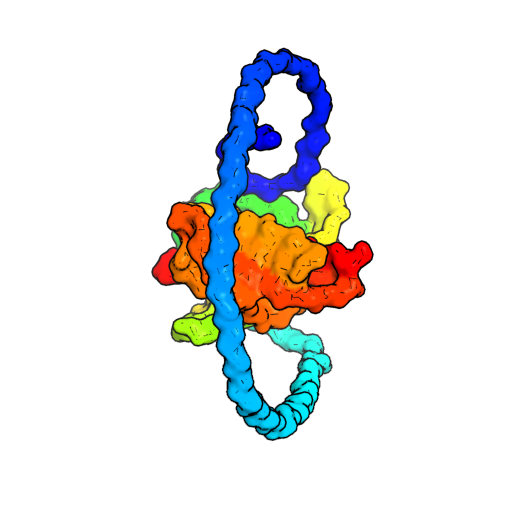 O 1
ATOM 604 N N . ASP A 1 91 ? -14.448 0.222 14.499 1.00 97.19 91 ASP A N 1
ATOM 605 C CA . ASP A 1 91 ? -13.663 0.084 15.734 1.00 97.19 91 ASP A CA 1
ATOM 606 C C . ASP A 1 91 ? -12.586 -1.005 15.600 1.00 97.19 91 ASP A C 1
ATOM 608 O O . ASP A 1 91 ? -11.421 -0.752 15.890 1.00 97.19 91 ASP A O 1
ATOM 612 N N . THR A 1 92 ? -12.935 -2.182 15.075 1.00 97.62 92 THR A N 1
ATOM 613 C CA . THR A 1 92 ? -12.000 -3.299 14.858 1.00 97.62 92 THR A CA 1
ATOM 614 C C . THR A 1 92 ? -10.973 -2.989 13.769 1.00 97.62 92 THR A C 1
ATOM 616 O O . THR A 1 92 ? -9.796 -3.300 13.933 1.00 97.62 92 THR A O 1
ATOM 619 N N . ALA A 1 93 ? -11.381 -2.321 12.687 1.00 97.31 93 ALA A N 1
ATOM 620 C CA . ALA A 1 93 ? -10.458 -1.852 11.658 1.00 97.31 93 ALA A CA 1
ATOM 621 C C . ALA A 1 93 ? -9.464 -0.819 12.221 1.00 97.31 93 ALA A C 1
ATOM 623 O O . ALA A 1 93 ? -8.280 -0.896 11.910 1.00 97.31 93 ALA A O 1
ATOM 624 N N . PHE A 1 94 ? -9.904 0.093 13.097 1.00 97.44 94 PHE A N 1
ATOM 625 C CA . PHE A 1 94 ? -9.008 1.033 13.778 1.00 97.44 94 PHE A CA 1
ATOM 626 C C . PHE A 1 94 ? -8.061 0.317 14.758 1.00 97.44 94 PHE A C 1
ATOM 628 O O . PHE A 1 94 ? -6.858 0.562 14.738 1.00 97.44 94 PHE A O 1
ATOM 635 N N . GLU A 1 95 ? -8.576 -0.619 15.563 1.00 97.19 95 GLU A N 1
ATOM 636 C CA . GLU A 1 95 ? -7.790 -1.423 16.512 1.00 97.19 95 GLU A CA 1
ATOM 637 C C . GLU A 1 95 ? -6.757 -2.346 15.841 1.00 97.19 95 GLU A C 1
ATOM 639 O O . GLU A 1 95 ? -5.823 -2.785 16.514 1.00 97.19 95 GLU A O 1
ATOM 644 N N . LEU A 1 96 ? -6.887 -2.657 14.548 1.00 97.12 96 LEU A N 1
ATOM 645 C CA . LEU A 1 96 ? -5.914 -3.442 13.771 1.00 97.12 96 LEU A CA 1
ATOM 646 C C . LEU A 1 96 ? -4.795 -2.594 13.134 1.00 97.12 96 LEU A C 1
ATOM 648 O O . LEU A 1 96 ? -3.803 -3.160 12.670 1.00 97.12 96 LEU A O 1
ATOM 652 N N . MET A 1 97 ? -4.920 -1.263 13.137 1.00 96.19 97 MET A N 1
ATOM 653 C CA . MET A 1 97 ? -3.859 -0.370 12.660 1.00 96.19 97 MET A CA 1
ATOM 654 C C . MET A 1 97 ? -2.772 -0.149 13.710 1.00 96.19 97 MET A C 1
ATOM 656 O O . MET A 1 97 ? -3.049 -0.191 14.914 1.00 96.19 97 MET A O 1
ATOM 660 N N . GLY A 1 98 ? -1.558 0.152 13.249 1.00 93.81 98 GLY A N 1
ATOM 661 C CA . GLY A 1 98 ? -0.460 0.598 14.106 1.00 93.81 98 GLY A CA 1
ATOM 662 C C . GLY A 1 98 ? -0.566 2.060 14.551 1.00 93.81 98 GLY A C 1
ATOM 663 O O . GLY A 1 98 ? -1.388 2.829 14.045 1.00 93.81 98 GLY A O 1
ATOM 664 N N . GLU A 1 99 ? 0.235 2.436 15.553 1.00 92.31 99 GLU A N 1
ATOM 665 C CA . GLU A 1 99 ? 0.162 3.753 16.207 1.00 92.31 99 GLU A CA 1
ATOM 666 C C . GLU A 1 99 ? 0.435 4.905 15.222 1.00 92.31 99 GLU A C 1
ATOM 668 O O . GLU A 1 99 ? -0.242 5.930 15.295 1.00 92.31 99 GLU A O 1
ATOM 673 N N . ALA A 1 100 ? 1.324 4.710 14.238 1.00 89.62 100 ALA A N 1
ATOM 674 C CA . ALA A 1 100 ? 1.632 5.724 13.228 1.00 89.62 100 ALA A CA 1
ATOM 675 C C . ALA A 1 100 ? 0.425 6.018 12.320 1.00 89.62 100 ALA A C 1
ATOM 677 O O . ALA A 1 100 ? 0.041 7.175 12.156 1.00 89.62 100 ALA A O 1
ATOM 678 N N . SER A 1 101 ? -0.242 4.988 11.787 1.00 93.19 101 SER A N 1
ATOM 679 C CA . SER A 1 101 ? -1.477 5.165 11.008 1.00 93.19 101 SER A CA 1
ATOM 680 C C . SER A 1 101 ? -2.646 5.673 11.846 1.00 93.19 101 SER A C 1
ATOM 682 O O . SER A 1 101 ? -3.497 6.386 11.316 1.00 93.19 101 SER A O 1
ATOM 684 N N . GLN A 1 102 ? -2.714 5.332 13.138 1.00 95.19 102 GLN A N 1
ATOM 685 C CA . GLN A 1 102 ? -3.720 5.892 14.044 1.00 95.19 102 GLN A CA 1
ATOM 686 C C . GLN A 1 102 ? -3.493 7.392 14.298 1.00 95.19 102 GLN A C 1
ATOM 688 O O . GLN A 1 102 ? -4.473 8.138 14.334 1.00 95.19 102 GLN A O 1
ATOM 693 N N . GLU A 1 103 ? -2.246 7.856 14.439 1.00 93.00 103 GLU A N 1
ATOM 694 C CA . GLU A 1 103 ? -1.929 9.286 14.570 1.00 93.00 103 GLU A CA 1
ATOM 695 C C . GLU A 1 103 ? -2.180 10.043 13.254 1.00 93.00 103 GLU A C 1
ATOM 697 O O . GLU A 1 103 ? -2.910 11.036 13.264 1.00 93.00 103 GLU A O 1
ATOM 702 N N . ALA A 1 104 ? -1.685 9.531 12.120 1.00 90.75 104 ALA A N 1
ATOM 703 C CA . ALA A 1 104 ? -1.752 10.191 10.809 1.00 90.75 104 ALA A CA 1
ATOM 704 C C . ALA A 1 104 ? -3.182 10.406 10.269 1.00 90.75 104 ALA A C 1
ATOM 706 O O . ALA A 1 104 ? -3.431 11.338 9.505 1.00 90.75 104 ALA A O 1
ATOM 707 N N . VAL A 1 105 ? -4.165 9.594 10.683 1.00 92.50 105 VAL A N 1
ATOM 708 C CA . VAL A 1 105 ? -5.592 9.852 10.377 1.00 92.50 105 VAL A CA 1
ATOM 709 C C . VAL A 1 105 ? -6.280 10.779 11.381 1.00 92.50 105 VAL A C 1
ATOM 711 O O . VAL A 1 105 ? -7.498 10.922 11.334 1.00 92.50 105 VAL A O 1
ATOM 714 N N . GLY A 1 106 ? -5.555 11.398 12.316 1.00 94.06 106 GLY A N 1
ATOM 715 C CA . GLY A 1 106 ? -6.141 12.219 13.380 1.00 94.06 106 GLY A CA 1
ATOM 716 C C . GLY A 1 106 ? -6.915 11.399 14.420 1.00 94.06 106 GLY A C 1
ATOM 717 O O . GLY A 1 106 ? -7.870 11.892 15.027 1.00 94.06 106 GLY A O 1
ATOM 718 N N . GLY A 1 107 ? -6.538 10.134 14.618 1.00 95.69 107 GLY A N 1
ATOM 719 C CA . GLY A 1 107 ? -7.196 9.217 15.541 1.00 95.69 107 GLY A CA 1
ATOM 720 C C . GLY A 1 107 ? -8.573 8.731 15.075 1.00 95.69 107 GLY A C 1
ATOM 721 O O . GLY A 1 107 ? -8.993 8.882 13.926 1.00 95.69 107 GLY A O 1
ATOM 722 N N . ARG A 1 108 ? -9.312 8.121 16.008 1.00 97.00 108 ARG A N 1
ATOM 723 C CA . ARG A 1 108 ? -10.554 7.379 15.728 1.00 97.00 108 ARG A CA 1
ATOM 724 C C . ARG A 1 108 ? -11.660 8.219 15.063 1.00 97.00 108 ARG A C 1
ATOM 726 O O . ARG A 1 108 ? -12.451 7.657 14.309 1.00 97.00 108 ARG A O 1
ATOM 733 N N . GLU A 1 109 ? -11.714 9.534 15.302 1.00 96.38 109 GLU A N 1
ATOM 734 C CA . GLU A 1 109 ? -12.694 10.451 14.684 1.00 96.38 109 GLU A CA 1
ATOM 735 C C . GLU A 1 109 ? -12.373 10.751 13.209 1.00 96.38 109 GLU A C 1
ATOM 737 O O . GLU A 1 109 ? -13.285 10.841 12.385 1.00 96.38 109 GLU A O 1
ATOM 742 N N . GLY A 1 110 ? -11.094 10.874 12.841 1.00 94.81 110 GLY A N 1
ATOM 743 C CA . GLY A 1 110 ? -10.698 11.054 11.443 1.00 94.81 110 GLY A CA 1
ATOM 744 C C . GLY A 1 110 ? -10.767 9.753 10.641 1.00 94.81 110 GLY A C 1
ATOM 745 O O . GLY A 1 110 ? -11.276 9.757 9.521 1.00 94.81 110 GLY A O 1
ATOM 746 N N . PHE A 1 111 ? -10.430 8.610 11.250 1.00 95.44 111 PHE A N 1
ATOM 747 C CA . PHE A 1 111 ? -10.682 7.302 10.632 1.00 95.44 111 PHE A CA 1
ATOM 748 C C . PHE A 1 111 ? -12.176 7.066 10.328 1.00 95.44 111 PHE A C 1
ATOM 750 O O . PHE A 1 111 ? -12.511 6.518 9.278 1.00 95.44 111 PHE A O 1
ATOM 757 N N . GLU A 1 112 ? -13.098 7.540 11.181 1.00 95.19 112 GLU A N 1
ATOM 758 C CA . GLU A 1 112 ? -14.540 7.435 10.894 1.00 95.19 112 GLU A CA 1
ATOM 759 C C . GLU A 1 112 ? -14.934 8.191 9.619 1.00 95.19 112 GLU A C 1
ATOM 761 O O . GLU A 1 112 ? -15.746 7.700 8.836 1.00 95.19 112 GLU A O 1
ATOM 766 N N . GLN A 1 113 ? -14.318 9.349 9.368 1.00 93.88 113 GLN A N 1
ATOM 767 C CA . GLN A 1 113 ? -14.564 10.162 8.173 1.00 93.88 113 GLN A CA 1
ATOM 768 C C . GLN A 1 113 ? -14.025 9.498 6.893 1.00 93.88 113 GLN A C 1
ATOM 770 O O . GLN A 1 113 ? -14.607 9.681 5.825 1.00 93.88 113 GLN A O 1
ATOM 775 N N . LEU A 1 114 ? -12.969 8.682 6.999 1.00 91.19 114 LEU A N 1
ATOM 776 C CA . LEU A 1 114 ? -12.417 7.889 5.891 1.00 91.19 114 LEU A CA 1
ATOM 777 C C . LEU A 1 114 ? -13.189 6.582 5.632 1.00 91.19 114 LEU A C 1
ATOM 779 O O . LEU A 1 114 ? -13.181 6.080 4.506 1.00 91.19 114 LEU A O 1
ATOM 783 N N . SER A 1 115 ? -13.877 6.037 6.643 1.00 87.06 115 SER A N 1
ATOM 784 C CA . SER A 1 115 ? -14.488 4.694 6.618 1.00 87.06 115 SER A CA 1
ATOM 785 C C . SER A 1 115 ? -15.361 4.399 5.387 1.00 87.06 115 SER A C 1
ATOM 787 O O . SER A 1 115 ? -15.307 3.288 4.856 1.00 87.06 115 SER A O 1
ATOM 789 N N . SER A 1 116 ? -16.111 5.385 4.878 1.00 87.69 116 SER A N 1
ATOM 790 C CA . SER A 1 116 ? -16.946 5.225 3.678 1.00 87.69 116 SER A CA 1
ATOM 791 C C . SER A 1 116 ? -16.115 4.995 2.411 1.00 87.69 116 SER A C 1
ATOM 793 O O . SER A 1 116 ? -16.405 4.070 1.660 1.00 87.69 116 SER A O 1
ATOM 795 N N . ALA A 1 117 ? -15.054 5.780 2.197 1.00 87.75 117 ALA A N 1
ATOM 796 C CA . ALA A 1 117 ? -14.191 5.647 1.020 1.00 87.75 117 ALA A CA 1
ATOM 797 C C . ALA A 1 117 ? -13.389 4.333 1.055 1.00 87.75 117 ALA A C 1
ATOM 799 O O . ALA A 1 117 ? -13.239 3.652 0.040 1.00 87.75 117 ALA A O 1
ATOM 800 N N . LEU A 1 118 ? -12.947 3.917 2.247 1.00 89.81 118 LEU A N 1
ATOM 801 C CA . LEU A 1 118 ? -12.299 2.618 2.462 1.00 89.81 118 LEU A CA 1
ATOM 802 C C . LEU A 1 118 ? -13.264 1.447 2.170 1.00 89.81 118 LEU A C 1
ATOM 804 O O . LEU A 1 118 ? -12.874 0.456 1.548 1.00 89.81 118 LEU A O 1
ATOM 808 N N . SER A 1 119 ? -14.544 1.592 2.534 1.00 87.94 119 SER A N 1
ATOM 809 C CA . SER A 1 119 ? -15.616 0.614 2.264 1.00 87.94 119 SER A CA 1
ATOM 810 C C . SER A 1 119 ? -16.005 0.486 0.780 1.00 87.94 119 SER A C 1
ATOM 812 O O . SER A 1 119 ? -16.679 -0.483 0.399 1.00 87.94 119 SER A O 1
ATOM 814 N N . GLU A 1 120 ? -15.589 1.440 -0.055 1.00 85.50 120 GLU A N 1
ATOM 815 C CA . GLU A 1 120 ? -15.810 1.460 -1.506 1.00 85.50 120 GLU A CA 1
ATOM 816 C C . GLU A 1 120 ? -14.559 0.993 -2.273 1.00 85.50 120 GLU A C 1
ATOM 818 O O . GLU A 1 120 ? -14.668 0.129 -3.145 1.00 85.50 120 GLU A O 1
ATOM 823 N N . GLY A 1 121 ? -13.366 1.482 -1.909 1.00 88.31 121 GLY A N 1
ATOM 824 C CA . GLY A 1 121 ? -12.100 1.122 -2.558 1.00 88.31 121 GLY A CA 1
ATOM 825 C C . GLY A 1 121 ? -11.495 -0.209 -2.092 1.00 88.31 121 GLY A C 1
ATOM 826 O O . GLY A 1 121 ? -11.362 -1.144 -2.887 1.00 88.31 121 GLY A O 1
ATOM 827 N N . VAL A 1 122 ? -11.129 -0.295 -0.806 1.00 91.06 122 VAL A N 1
ATOM 828 C CA . VAL A 1 122 ? -10.381 -1.425 -0.210 1.00 91.06 122 VAL A CA 1
ATOM 829 C C . VAL A 1 122 ? -11.261 -2.666 -0.074 1.00 91.06 122 VAL A C 1
ATOM 831 O O . VAL A 1 122 ? -10.854 -3.782 -0.396 1.00 91.06 122 VAL A O 1
ATOM 834 N N . ALA A 1 123 ? -12.512 -2.480 0.343 1.00 90.56 123 ALA A N 1
ATOM 835 C CA . ALA A 1 123 ? -13.444 -3.582 0.554 1.00 90.56 123 ALA A CA 1
ATOM 836 C C . ALA A 1 123 ? -13.791 -4.384 -0.716 1.00 90.56 123 ALA A C 1
ATOM 838 O O . ALA A 1 123 ? -14.394 -5.453 -0.614 1.00 90.56 123 ALA A O 1
ATOM 839 N N . ALA A 1 124 ? -13.434 -3.893 -1.908 1.00 93.94 124 ALA A N 1
ATOM 840 C CA . ALA A 1 124 ? -13.567 -4.645 -3.150 1.00 93.94 124 ALA A CA 1
ATOM 841 C C . ALA A 1 124 ? -12.668 -5.898 -3.164 1.00 93.94 124 ALA A C 1
ATOM 843 O O . ALA A 1 124 ? -13.126 -6.956 -3.593 1.00 93.94 124 ALA A O 1
ATOM 844 N N . PHE A 1 125 ? -11.450 -5.821 -2.609 1.00 94.88 125 PHE A N 1
ATOM 845 C CA . PHE A 1 125 ? -10.537 -6.968 -2.492 1.00 94.88 125 PHE A CA 1
ATOM 846 C C . PHE A 1 125 ? -11.091 -8.054 -1.557 1.00 94.88 125 PHE A C 1
ATOM 848 O O . PHE A 1 125 ? -11.023 -9.236 -1.877 1.00 94.88 125 PHE A O 1
ATOM 855 N N . SER A 1 126 ? -11.748 -7.667 -0.455 1.00 94.69 126 SER A N 1
ATOM 856 C CA . SER A 1 126 ? -12.407 -8.605 0.476 1.00 94.69 126 SER A CA 1
ATOM 857 C C . SER A 1 126 ? -13.571 -9.400 -0.137 1.00 94.69 126 SER A C 1
ATOM 859 O O . SER A 1 126 ? -14.097 -10.306 0.512 1.00 94.69 126 SER A O 1
ATOM 861 N N . ARG A 1 127 ? -14.045 -9.014 -1.327 1.00 91.69 127 ARG A N 1
ATOM 862 C CA . ARG A 1 127 ? -15.241 -9.561 -1.990 1.00 91.69 127 ARG A CA 1
ATOM 863 C C . ARG A 1 127 ? -14.907 -10.324 -3.279 1.00 91.69 127 ARG A C 1
ATOM 865 O O . ARG A 1 127 ? -15.830 -10.778 -3.949 1.00 91.69 127 ARG A O 1
ATOM 872 N N . ALA A 1 128 ? -13.628 -10.437 -3.638 1.00 95.00 128 ALA A N 1
ATOM 873 C CA . ALA A 1 128 ? -13.180 -11.062 -4.876 1.00 95.00 128 ALA A CA 1
ATOM 874 C C . ALA A 1 128 ? -12.777 -12.532 -4.654 1.00 95.00 128 ALA A C 1
ATOM 876 O O . ALA A 1 128 ? -11.859 -12.826 -3.890 1.00 95.00 128 ALA A O 1
ATOM 877 N N . ASP A 1 129 ? -13.443 -13.454 -5.358 1.00 93.88 129 ASP A N 1
ATOM 878 C CA . ASP A 1 129 ? -13.196 -14.905 -5.270 1.00 93.88 129 ASP A CA 1
ATOM 879 C C . ASP A 1 129 ? -11.794 -15.330 -5.766 1.00 93.8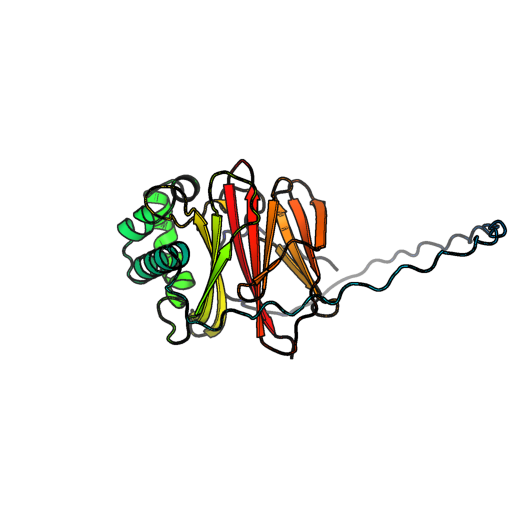8 129 ASP A C 1
ATOM 881 O O . ASP A 1 129 ? -11.374 -16.464 -5.535 1.00 93.88 129 ASP A O 1
ATOM 885 N N . ASP A 1 130 ? -11.079 -14.452 -6.480 1.00 95.19 130 ASP A N 1
ATOM 886 C CA . ASP A 1 130 ? -9.751 -14.700 -7.054 1.00 95.19 130 ASP A CA 1
ATOM 887 C C . ASP A 1 130 ? -8.606 -13.962 -6.338 1.00 95.19 130 ASP A C 1
ATOM 889 O O . ASP A 1 130 ? -7.475 -13.998 -6.829 1.00 95.19 130 ASP A O 1
ATOM 893 N N . ALA A 1 131 ? -8.879 -13.333 -5.187 1.00 95.75 131 ALA A N 1
ATOM 894 C CA . ALA A 1 131 ? -7.900 -12.557 -4.432 1.00 95.75 131 ALA A CA 1
ATOM 895 C C . ALA A 1 131 ? -6.670 -13.386 -4.017 1.00 95.75 131 ALA A C 1
ATOM 897 O O . ALA A 1 131 ? -6.782 -14.431 -3.371 1.00 95.75 131 ALA A O 1
ATOM 898 N N . ARG A 1 132 ? -5.478 -12.888 -4.356 1.00 95.50 132 ARG A N 1
ATOM 899 C CA . ARG A 1 132 ? -4.178 -13.472 -4.001 1.00 95.50 132 ARG A CA 1
ATOM 900 C C . ARG A 1 132 ? -3.397 -12.503 -3.139 1.00 95.50 132 ARG A C 1
ATOM 902 O O . ARG A 1 132 ? -3.317 -11.326 -3.475 1.00 95.50 132 ARG A O 1
ATOM 909 N N . TRP A 1 133 ? -2.787 -13.027 -2.087 1.00 95.19 133 TRP A N 1
ATOM 910 C CA . TRP A 1 133 ? -1.991 -12.272 -1.128 1.00 95.19 133 TRP A CA 1
ATOM 911 C C . TRP A 1 133 ? -0.538 -12.738 -1.218 1.00 95.19 133 TRP A C 1
ATOM 913 O O . TRP A 1 133 ? -0.281 -13.943 -1.244 1.00 95.19 133 TRP A O 1
ATOM 923 N N . THR A 1 134 ? 0.402 -11.801 -1.275 1.00 93.19 134 THR A N 1
ATOM 924 C CA . THR A 1 134 ? 1.844 -12.070 -1.211 1.00 93.19 134 THR A CA 1
ATOM 925 C C . THR A 1 134 ? 2.476 -11.224 -0.112 1.00 93.19 134 THR A C 1
ATOM 927 O O . THR A 1 134 ? 2.059 -10.091 0.117 1.00 93.19 134 THR A O 1
ATOM 930 N N . GLU A 1 135 ? 3.466 -11.780 0.587 1.00 91.25 135 GLU A N 1
ATOM 931 C CA . GLU A 1 135 ? 4.228 -11.089 1.632 1.00 91.25 135 GLU A CA 1
ATOM 932 C C . GLU A 1 135 ? 5.675 -10.933 1.169 1.00 91.25 135 GLU A C 1
ATOM 934 O O . GLU A 1 135 ? 6.326 -11.919 0.821 1.00 91.25 135 GLU A O 1
ATOM 939 N N . THR A 1 136 ? 6.187 -9.705 1.183 1.00 88.56 136 THR A N 1
ATOM 940 C CA . THR A 1 136 ? 7.581 -9.404 0.852 1.00 88.56 136 THR A CA 1
ATOM 941 C C . THR A 1 136 ? 8.212 -8.639 2.006 1.00 88.56 136 THR A C 1
ATOM 943 O O . THR A 1 136 ? 7.747 -7.563 2.380 1.00 88.56 136 THR A O 1
ATOM 946 N N . ALA A 1 137 ? 9.289 -9.174 2.577 1.00 83.38 137 ALA A N 1
ATOM 947 C CA . ALA A 1 137 ? 10.037 -8.481 3.619 1.00 83.38 137 ALA A CA 1
ATOM 948 C C . ALA A 1 137 ? 10.744 -7.227 3.077 1.00 83.38 137 ALA A C 1
ATOM 950 O O . ALA A 1 137 ? 11.307 -7.249 1.980 1.00 83.38 137 ALA A O 1
ATOM 951 N N . ALA A 1 138 ? 10.776 -6.159 3.877 1.00 73.44 138 ALA A N 1
ATOM 952 C CA . ALA A 1 138 ? 11.693 -5.047 3.656 1.00 73.44 138 ALA A CA 1
ATOM 953 C C . ALA A 1 138 ? 13.153 -5.530 3.684 1.00 73.44 138 ALA A C 1
ATOM 955 O O . ALA A 1 138 ? 13.494 -6.508 4.359 1.00 73.44 138 ALA A O 1
ATOM 956 N N . ALA A 1 139 ? 14.044 -4.800 3.009 1.00 57.88 139 ALA A N 1
ATOM 957 C CA . ALA A 1 139 ? 15.478 -4.977 3.210 1.00 57.88 139 ALA A CA 1
ATOM 958 C C . ALA A 1 139 ? 15.846 -4.832 4.713 1.00 57.88 139 ALA A C 1
ATOM 960 O O . ALA A 1 139 ? 15.280 -3.981 5.403 1.00 57.88 139 ALA A O 1
ATOM 961 N N . PRO A 1 140 ? 16.780 -5.643 5.250 1.00 49.19 140 PRO A N 1
ATOM 962 C CA . PRO A 1 140 ? 17.041 -5.715 6.690 1.00 49.19 140 PRO A CA 1
ATOM 963 C C . PRO A 1 140 ? 17.827 -4.495 7.214 1.00 49.19 140 PRO A C 1
ATOM 965 O O . PRO A 1 140 ? 19.051 -4.548 7.350 1.00 49.19 140 PRO A O 1
ATOM 968 N N . GLY A 1 141 ? 17.111 -3.404 7.510 1.00 44.66 141 GLY A N 1
ATOM 969 C CA . GLY A 1 141 ? 17.667 -2.133 8.003 1.00 44.66 141 GLY A CA 1
ATOM 970 C C . GLY A 1 141 ? 17.519 -1.859 9.511 1.00 44.66 141 GLY A C 1
ATOM 971 O O . GLY A 1 141 ? 18.265 -1.040 10.046 1.00 44.66 141 GLY A O 1
ATOM 972 N N . GLY A 1 142 ? 16.604 -2.533 10.225 1.00 49.72 142 GLY A N 1
ATOM 973 C CA . GLY A 1 142 ? 16.243 -2.192 11.613 1.00 49.72 142 GLY A CA 1
ATOM 974 C C . GLY A 1 142 ? 15.939 -3.379 12.538 1.00 49.72 142 GLY A C 1
ATOM 975 O O . GLY A 1 142 ? 15.984 -4.536 12.127 1.00 49.72 142 GLY A O 1
ATOM 976 N N . GLU A 1 143 ? 15.648 -3.078 13.811 1.00 50.72 143 GLU A N 1
ATOM 977 C CA . GLU A 1 143 ? 15.226 -4.075 14.818 1.00 50.72 143 GLU A CA 1
ATOM 978 C C . GLU A 1 143 ? 13.741 -4.467 14.684 1.00 50.72 143 GLU A C 1
ATOM 980 O O . GLU A 1 143 ? 13.342 -5.527 15.164 1.00 50.72 143 GLU A O 1
ATOM 985 N N . GLU A 1 144 ? 12.934 -3.655 13.995 1.00 61.06 144 GLU A N 1
ATOM 986 C CA . GLU A 1 144 ? 11.585 -4.027 13.566 1.00 61.06 144 GLU A CA 1
ATOM 987 C C . GLU A 1 144 ? 11.624 -4.688 12.186 1.00 61.06 144 GLU A C 1
ATOM 989 O O . GLU A 1 144 ? 12.287 -4.208 11.266 1.00 61.06 144 GLU A O 1
ATOM 994 N N . SER A 1 145 ? 10.877 -5.781 12.030 1.00 80.69 145 SER A N 1
ATOM 995 C CA . SER A 1 145 ? 10.600 -6.355 10.714 1.00 80.69 145 SER A CA 1
ATOM 996 C C . SER A 1 145 ? 9.358 -5.686 10.131 1.00 80.69 145 SER A C 1
ATOM 998 O O . SER A 1 145 ? 8.271 -5.764 10.702 1.00 80.69 145 SER A O 1
ATOM 1000 N N . VAL A 1 146 ? 9.538 -5.011 8.998 1.00 86.25 146 VAL A N 1
ATOM 1001 C CA . VAL A 1 146 ? 8.452 -4.479 8.169 1.00 86.25 146 VAL A CA 1
ATOM 1002 C C . VAL A 1 146 ? 8.295 -5.408 6.973 1.00 86.25 146 VAL A C 1
ATOM 1004 O O . VAL A 1 146 ? 9.284 -5.776 6.336 1.00 86.25 146 VAL A O 1
ATOM 1007 N N . VAL A 1 147 ? 7.059 -5.771 6.649 1.00 89.12 147 VAL A N 1
ATOM 1008 C CA . VAL A 1 147 ? 6.713 -6.455 5.399 1.00 89.12 147 VAL A CA 1
ATOM 1009 C C . VAL A 1 147 ? 5.764 -5.576 4.591 1.00 89.12 147 VAL A C 1
ATOM 1011 O O . VAL A 1 147 ? 5.016 -4.782 5.160 1.00 89.12 147 VAL A O 1
ATOM 1014 N N . VAL A 1 148 ? 5.760 -5.725 3.270 1.00 90.25 148 VAL A N 1
ATOM 1015 C CA . VAL A 1 148 ? 4.619 -5.328 2.443 1.00 90.25 148 VAL A CA 1
ATOM 1016 C C . VAL A 1 148 ? 3.790 -6.568 2.147 1.00 90.25 148 VAL A C 1
ATOM 1018 O O . VAL A 1 148 ? 4.307 -7.576 1.667 1.00 90.25 148 VAL A O 1
ATOM 1021 N N . VAL A 1 149 ? 2.498 -6.487 2.441 1.00 93.81 149 VAL A N 1
ATOM 1022 C CA . VAL A 1 149 ? 1.499 -7.442 1.979 1.00 93.81 149 VAL A CA 1
ATOM 1023 C C . VAL A 1 149 ? 0.819 -6.841 0.762 1.00 93.81 149 VAL A C 1
ATOM 1025 O O . VAL A 1 149 ? 0.166 -5.807 0.874 1.00 93.81 149 VAL A O 1
ATOM 1028 N N . THR A 1 150 ? 0.937 -7.485 -0.393 1.00 94.50 150 THR A N 1
ATOM 1029 C CA . THR A 1 150 ? 0.226 -7.053 -1.603 1.00 94.50 150 THR A CA 1
ATOM 1030 C C . THR A 1 150 ? -0.935 -7.994 -1.871 1.00 94.50 150 THR A C 1
ATOM 1032 O O . THR A 1 150 ? -0.752 -9.208 -1.954 1.00 94.50 150 THR A O 1
ATOM 1035 N N . VAL A 1 151 ? -2.139 -7.438 -2.014 1.00 95.56 151 VAL A N 1
ATOM 1036 C CA . VAL A 1 151 ? -3.307 -8.162 -2.521 1.00 95.56 151 VAL A CA 1
ATOM 1037 C C . VAL A 1 151 ? -3.516 -7.834 -3.995 1.00 95.56 151 VAL A C 1
ATOM 1039 O O . VAL A 1 151 ? -3.390 -6.685 -4.408 1.00 95.56 151 VAL A O 1
ATOM 1042 N N . THR A 1 152 ? -3.844 -8.845 -4.796 1.00 96.00 152 THR A N 1
ATOM 1043 C CA . THR A 1 152 ? -4.202 -8.701 -6.215 1.00 96.00 152 THR A CA 1
ATOM 1044 C C . THR A 1 152 ? -5.490 -9.459 -6.500 1.00 96.00 152 THR A C 1
ATOM 1046 O O . THR A 1 152 ? -5.664 -10.569 -5.995 1.00 96.00 152 THR A O 1
ATOM 1049 N N . ALA A 1 153 ? -6.423 -8.867 -7.249 1.00 96.50 153 ALA A N 1
ATOM 1050 C CA . ALA A 1 153 ? -7.740 -9.467 -7.483 1.00 96.50 153 ALA A CA 1
ATOM 1051 C C . ALA A 1 153 ? -8.475 -8.868 -8.691 1.00 96.50 153 ALA A C 1
ATOM 1053 O O . ALA A 1 153 ? -8.196 -7.742 -9.105 1.00 96.50 153 ALA A O 1
ATOM 1054 N N . THR A 1 154 ? -9.492 -9.575 -9.193 1.00 96.50 154 THR A N 1
ATOM 1055 C CA . THR A 1 154 ? -10.494 -9.010 -10.106 1.00 96.50 154 THR A CA 1
ATOM 1056 C C . THR A 1 154 ? -11.573 -8.283 -9.297 1.00 96.50 154 THR A C 1
ATOM 1058 O O . THR A 1 154 ? -12.597 -8.848 -8.907 1.00 96.50 154 THR A O 1
ATOM 1061 N N . VAL A 1 155 ? -11.333 -7.004 -9.016 1.00 95.12 155 VAL A N 1
ATOM 1062 C CA . VAL A 1 155 ? -12.213 -6.140 -8.219 1.00 95.12 155 VAL A CA 1
ATOM 1063 C C . VAL A 1 155 ? -13.362 -5.561 -9.049 1.00 95.12 155 VAL A C 1
ATOM 1065 O O . VAL A 1 155 ? -13.303 -5.472 -10.274 1.00 95.12 155 VAL A O 1
ATOM 1068 N N . THR A 1 156 ? -14.446 -5.153 -8.383 1.00 92.81 156 THR A N 1
ATOM 1069 C CA . THR A 1 156 ? -15.545 -4.402 -9.013 1.00 92.81 156 THR A CA 1
ATOM 1070 C C . THR A 1 156 ? -15.900 -3.181 -8.171 1.00 92.81 156 THR A C 1
ATOM 1072 O O . THR A 1 156 ? -16.314 -3.325 -7.021 1.00 92.81 156 THR A O 1
ATOM 1075 N N . ARG A 1 157 ? -15.760 -1.987 -8.756 1.00 89.50 157 ARG A N 1
ATOM 1076 C CA . ARG A 1 157 ? -16.007 -0.678 -8.126 1.00 89.50 157 ARG A CA 1
ATOM 1077 C C . ARG A 1 157 ? -16.831 0.197 -9.064 1.00 89.50 157 ARG A C 1
ATOM 1079 O O . ARG A 1 157 ? -16.628 0.158 -10.270 1.00 89.50 157 ARG A O 1
ATOM 1086 N N . GLU A 1 158 ? -17.803 0.938 -8.533 1.00 87.12 158 GLU A N 1
ATOM 1087 C CA . GLU A 1 158 ? -18.673 1.868 -9.291 1.00 87.12 158 GLU A CA 1
ATOM 1088 C C . GLU A 1 158 ? -19.393 1.286 -10.541 1.00 87.12 158 GLU A C 1
ATOM 1090 O O . GLU A 1 158 ? -19.988 2.019 -11.330 1.00 87.12 158 GLU A O 1
ATOM 1095 N N . GLY A 1 159 ? -19.400 -0.043 -10.718 1.00 87.38 159 GLY A N 1
ATOM 1096 C CA . GLY A 1 159 ? -19.930 -0.730 -11.904 1.00 87.38 159 GLY A CA 1
ATOM 1097 C C . GLY A 1 159 ? -18.893 -1.056 -12.990 1.00 87.38 159 GLY A C 1
ATOM 1098 O O . GLY A 1 159 ? -19.264 -1.625 -14.016 1.00 87.38 159 GLY A O 1
ATOM 1099 N N . MET A 1 160 ? -17.616 -0.741 -12.766 1.00 91.44 160 MET A N 1
ATOM 1100 C CA . MET A 1 160 ? -16.477 -1.227 -13.549 1.00 91.44 160 MET A CA 1
ATOM 1101 C C . MET A 1 160 ? -15.862 -2.458 -12.871 1.00 91.44 160 MET A C 1
ATOM 1103 O O . MET A 1 160 ? -15.852 -2.551 -11.644 1.00 91.44 160 MET A O 1
ATOM 1107 N N . THR A 1 161 ? -15.356 -3.399 -13.670 1.00 94.19 161 THR A N 1
ATOM 1108 C CA . THR A 1 161 ? -14.652 -4.604 -13.203 1.00 94.19 161 THR A CA 1
ATOM 1109 C C . THR A 1 161 ? -13.275 -4.631 -13.851 1.00 94.19 161 THR A C 1
ATOM 1111 O O . THR A 1 161 ? -13.171 -4.583 -15.078 1.00 94.19 161 THR A O 1
ATOM 1114 N N . GLU A 1 162 ? -12.234 -4.706 -13.032 1.00 94.50 162 GLU A N 1
ATOM 1115 C CA . GLU A 1 162 ? -10.830 -4.559 -13.421 1.00 94.50 162 GLU A CA 1
ATOM 1116 C C . GLU A 1 162 ? -9.954 -5.520 -12.604 1.00 94.50 162 GLU A C 1
ATOM 1118 O O . GLU A 1 162 ? -10.378 -6.005 -11.557 1.00 94.50 162 GLU A O 1
ATOM 1123 N N . TYR A 1 163 ? -8.754 -5.838 -13.094 1.00 94.25 163 TYR A N 1
ATOM 1124 C CA . TYR A 1 163 ? -7.761 -6.568 -12.302 1.00 94.25 163 TYR A CA 1
ATOM 1125 C C . TYR A 1 163 ? -6.803 -5.551 -11.698 1.00 94.25 163 TYR A C 1
ATOM 1127 O O . TYR A 1 163 ? -6.210 -4.770 -12.441 1.00 94.25 163 TYR A O 1
ATOM 1135 N N . ASP A 1 164 ? -6.660 -5.579 -10.381 1.00 94.81 164 ASP A N 1
ATOM 1136 C CA . ASP A 1 164 ? -6.046 -4.504 -9.610 1.00 94.81 164 ASP A CA 1
ATOM 1137 C C . ASP A 1 164 ? -5.138 -5.039 -8.496 1.00 94.81 164 ASP A C 1
ATOM 1139 O O . ASP A 1 164 ? -5.207 -6.222 -8.138 1.00 94.81 164 ASP A O 1
ATOM 1143 N N . ALA A 1 165 ? -4.307 -4.158 -7.943 1.00 94.69 165 ALA A N 1
ATOM 1144 C CA . ALA A 1 165 ? -3.398 -4.427 -6.839 1.00 94.69 165 ALA A CA 1
ATOM 1145 C C . ALA A 1 165 ? -3.582 -3.407 -5.708 1.00 94.69 165 ALA A C 1
ATOM 1147 O O . ALA A 1 165 ? -4.026 -2.284 -5.924 1.00 94.69 165 ALA A O 1
ATOM 1148 N N . PHE A 1 166 ? -3.233 -3.796 -4.486 1.00 93.31 166 PHE A N 1
ATOM 1149 C CA . PHE A 1 166 ? -3.177 -2.891 -3.343 1.00 93.31 166 PHE A CA 1
ATOM 1150 C C . PHE A 1 166 ? -2.132 -3.385 -2.347 1.00 93.31 166 PHE A C 1
ATOM 1152 O O . PHE A 1 166 ? -2.139 -4.557 -1.962 1.00 93.31 166 PHE A O 1
ATOM 1159 N N . ALA A 1 167 ? -1.228 -2.496 -1.944 1.00 93.25 167 ALA A N 1
ATOM 1160 C CA . ALA A 1 167 ? -0.184 -2.790 -0.976 1.00 93.25 167 ALA A CA 1
ATOM 1161 C C . ALA A 1 167 ? -0.561 -2.271 0.414 1.00 93.25 167 ALA A C 1
ATOM 1163 O O . ALA A 1 167 ? -0.986 -1.130 0.584 1.00 93.25 167 ALA A O 1
ATOM 1164 N N . LEU A 1 168 ? -0.346 -3.110 1.420 1.00 93.38 168 LEU A N 1
ATOM 1165 C CA . LEU A 1 168 ? -0.463 -2.784 2.831 1.00 93.38 168 LEU A CA 1
ATOM 1166 C C . LEU A 1 168 ? 0.885 -3.054 3.496 1.00 93.38 168 LEU A C 1
ATOM 1168 O O . LEU A 1 168 ? 1.287 -4.216 3.583 1.00 93.38 168 LEU A O 1
ATOM 1172 N N . PRO A 1 169 ? 1.605 -2.033 3.983 1.00 92.50 169 PRO A N 1
ATOM 1173 C CA . PRO A 1 169 ? 2.737 -2.293 4.848 1.00 92.50 169 PRO A CA 1
ATOM 1174 C C . PRO A 1 169 ? 2.223 -2.802 6.201 1.00 92.50 169 PRO A C 1
ATOM 1176 O O . PRO A 1 169 ? 1.187 -2.357 6.704 1.00 92.50 169 PRO A O 1
ATOM 1179 N N . VAL A 1 170 ? 2.947 -3.744 6.797 1.00 93.00 170 VAL A N 1
ATOM 1180 C CA . VAL A 1 170 ? 2.626 -4.321 8.104 1.00 93.00 170 VAL A CA 1
ATOM 1181 C C . VAL A 1 170 ? 3.900 -4.362 8.940 1.00 93.00 170 VAL A C 1
ATOM 1183 O O . VAL A 1 170 ? 4.919 -4.914 8.517 1.00 93.00 170 VAL A O 1
ATOM 1186 N N . THR A 1 171 ? 3.852 -3.786 10.138 1.00 91.06 171 THR A N 1
ATOM 1187 C CA . THR A 1 171 ? 4.907 -3.947 11.142 1.00 91.06 171 THR A CA 1
ATOM 1188 C C . THR A 1 171 ? 4.685 -5.277 11.854 1.00 91.06 171 THR A C 1
ATOM 1190 O O . THR A 1 171 ? 3.632 -5.505 12.444 1.00 91.06 171 THR A O 1
ATOM 1193 N N . THR A 1 172 ? 5.656 -6.192 11.802 1.00 86.19 172 THR A N 1
ATOM 1194 C CA . THR A 1 172 ? 5.578 -7.513 12.462 1.00 86.19 172 THR A CA 1
ATOM 1195 C C . THR A 1 172 ? 6.370 -7.534 13.777 1.00 86.19 172 THR A C 1
ATOM 1197 O O . THR A 1 172 ? 6.901 -8.567 14.184 1.00 86.19 172 THR A O 1
ATOM 1200 N N . ALA A 1 173 ? 6.504 -6.373 14.424 1.00 75.50 173 ALA A N 1
ATOM 1201 C CA . ALA A 1 173 ? 7.199 -6.199 15.693 1.00 75.50 173 ALA A CA 1
ATOM 1202 C C . ALA A 1 173 ? 6.209 -6.173 16.874 1.00 75.50 173 ALA A C 1
ATOM 1204 O O . ALA A 1 173 ? 5.168 -5.520 16.822 1.00 75.50 173 ALA A O 1
ATOM 1205 N N . GLY A 1 174 ? 6.551 -6.866 17.964 1.00 73.88 174 GLY A N 1
ATOM 1206 C CA . GLY A 1 174 ? 5.715 -6.971 19.168 1.00 73.88 174 GLY A CA 1
ATOM 1207 C C . GLY A 1 174 ? 4.812 -8.210 19.197 1.00 73.88 174 GLY A C 1
ATOM 1208 O O . GLY A 1 174 ? 5.055 -9.186 18.496 1.00 73.88 174 GLY A O 1
ATOM 1209 N N . ASP A 1 175 ? 3.781 -8.184 20.050 1.00 81.06 175 ASP A N 1
ATOM 1210 C CA . ASP A 1 175 ? 2.918 -9.349 20.336 1.00 81.06 175 ASP A CA 1
ATOM 1211 C C . ASP A 1 175 ? 1.868 -9.655 19.241 1.00 81.06 175 ASP A C 1
ATOM 1213 O O . ASP A 1 175 ? 1.168 -10.666 19.323 1.00 81.06 175 ASP A O 1
ATOM 1217 N N . ARG A 1 176 ? 1.708 -8.771 18.245 1.00 88.12 176 ARG A N 1
ATOM 1218 C CA . ARG A 1 176 ? 0.841 -8.946 17.065 1.00 88.12 176 ARG A CA 1
ATOM 1219 C C . ARG A 1 176 ? 1.323 -8.035 15.921 1.00 88.12 176 ARG A C 1
ATOM 1221 O O . ARG A 1 176 ? 1.695 -6.898 16.224 1.00 88.12 176 ARG A O 1
ATOM 1228 N N . PRO A 1 177 ? 1.243 -8.446 14.643 1.00 92.69 177 PRO A N 1
ATOM 1229 C CA . PRO A 1 177 ? 1.498 -7.541 13.526 1.00 92.69 177 PRO A CA 1
ATOM 1230 C C . PRO A 1 177 ? 0.405 -6.484 13.362 1.00 92.69 177 PRO A C 1
ATOM 1232 O O . PRO A 1 177 ? -0.780 -6.780 13.549 1.00 92.69 177 PRO A O 1
ATOM 1235 N N . GLN A 1 178 ? 0.788 -5.267 12.983 1.00 94.88 178 GLN A N 1
ATOM 1236 C CA . GLN A 1 178 ? -0.103 -4.107 12.893 1.00 94.88 178 GLN A CA 1
ATOM 1237 C C . GLN A 1 178 ? -0.043 -3.522 11.483 1.00 94.88 178 GLN A C 1
ATOM 1239 O O . GLN A 1 178 ? 1.037 -3.334 10.923 1.00 94.88 178 GLN A O 1
ATOM 1244 N N . VAL A 1 179 ? -1.206 -3.280 10.880 1.00 95.31 179 VAL A N 1
ATOM 1245 C CA . VAL A 1 179 ? -1.282 -2.778 9.501 1.00 95.31 179 VAL A CA 1
ATOM 1246 C C . VAL A 1 179 ? -1.040 -1.269 9.521 1.00 95.31 179 VAL A C 1
ATOM 1248 O O . VAL A 1 179 ? -1.605 -0.569 10.360 1.00 95.31 179 VAL A O 1
ATOM 1251 N N . GLU A 1 180 ? -0.226 -0.751 8.603 1.00 93.94 180 GLU A N 1
ATOM 1252 C CA . GLU A 1 180 ? 0.146 0.670 8.558 1.00 93.94 180 GLU A CA 1
ATOM 1253 C C . GLU A 1 180 ? -0.361 1.388 7.282 1.00 93.94 180 GLU A C 1
ATOM 1255 O O . GLU A 1 180 ? 0.422 2.003 6.555 1.00 93.94 180 GLU A O 1
ATOM 1260 N N . PRO A 1 181 ? -1.676 1.341 6.975 1.00 91.44 181 PRO A N 1
ATOM 1261 C CA . PRO A 1 181 ? -2.234 1.844 5.714 1.00 91.44 181 PRO A CA 1
ATOM 1262 C C . PRO A 1 181 ? -2.121 3.368 5.539 1.00 91.44 181 PRO A C 1
ATOM 1264 O O . PRO A 1 181 ? -2.316 3.862 4.431 1.00 91.44 181 PRO A O 1
ATOM 1267 N N . PHE A 1 182 ? -1.844 4.119 6.613 1.00 90.94 182 PHE A N 1
ATOM 1268 C CA . PHE A 1 182 ? -1.853 5.586 6.624 1.00 90.94 182 PHE A CA 1
ATOM 1269 C C . PHE A 1 182 ? -0.581 6.210 7.206 1.00 90.94 182 PHE A C 1
ATOM 1271 O O . PHE A 1 182 ? -0.501 7.431 7.281 1.00 90.94 182 PHE A O 1
ATOM 1278 N N . ALA A 1 183 ? 0.444 5.426 7.556 1.00 83.50 183 ALA A N 1
ATOM 1279 C CA . ALA A 1 183 ? 1.715 5.953 8.069 1.00 83.50 183 ALA A CA 1
ATOM 1280 C C . ALA A 1 183 ? 2.439 6.884 7.066 1.00 83.50 183 ALA A C 1
ATOM 1282 O O . ALA A 1 183 ? 3.315 7.652 7.454 1.00 83.50 183 ALA A O 1
ATOM 1283 N N . ALA A 1 184 ? 2.029 6.870 5.792 1.00 75.56 184 ALA A N 1
ATOM 1284 C CA . ALA A 1 184 ? 2.471 7.792 4.748 1.00 75.56 184 ALA A CA 1
ATOM 1285 C C . ALA A 1 184 ? 1.637 9.091 4.615 1.00 75.56 184 ALA A C 1
ATOM 1287 O O . ALA A 1 184 ? 2.069 9.999 3.907 1.00 75.56 184 ALA A O 1
ATOM 1288 N N . PHE A 1 185 ? 0.458 9.214 5.242 1.00 64.88 185 PHE A N 1
ATOM 1289 C CA . PHE A 1 185 ? -0.515 10.282 4.930 1.00 64.88 185 PHE A CA 1
ATOM 1290 C C . PHE A 1 185 ? -0.039 11.703 5.274 1.00 64.88 185 PHE A C 1
ATOM 1292 O O . PHE A 1 185 ? -0.315 12.629 4.514 1.00 64.88 185 PHE A O 1
ATOM 1299 N N . ASP A 1 186 ? 0.704 11.885 6.369 1.00 58.78 186 ASP A N 1
ATOM 1300 C CA . ASP A 1 186 ? 1.250 13.196 6.765 1.00 58.78 186 ASP A CA 1
ATOM 1301 C C . ASP A 1 186 ? 2.560 13.567 6.028 1.00 58.78 186 ASP A C 1
ATOM 1303 O O . ASP A 1 186 ? 3.140 14.633 6.264 1.00 58.78 186 ASP A O 1
ATOM 1307 N N . HIS A 1 187 ? 3.051 12.721 5.112 1.00 55.50 187 HIS A N 1
ATOM 1308 C CA . HIS A 1 187 ? 4.272 13.005 4.358 1.00 55.50 187 HIS A CA 1
ATOM 1309 C C . HIS A 1 187 ? 4.007 13.899 3.128 1.00 55.50 187 HIS A C 1
ATOM 1311 O O . HIS A 1 187 ? 3.113 13.614 2.323 1.00 55.50 187 HIS A O 1
ATOM 1317 N N . PRO A 1 188 ? 4.827 14.945 2.887 1.00 42.75 188 PRO A N 1
ATOM 1318 C CA . PRO A 1 188 ? 4.797 15.668 1.619 1.00 42.75 188 PRO A CA 1
ATOM 1319 C C . PRO A 1 188 ? 5.166 14.713 0.474 1.00 42.75 188 PRO A C 1
ATOM 1321 O O . PRO A 1 188 ? 6.226 14.088 0.484 1.00 42.75 188 PRO A O 1
ATOM 1324 N N . GLY A 1 189 ? 4.267 14.580 -0.505 1.00 44.56 189 GLY A N 1
ATOM 1325 C CA . GLY A 1 189 ? 4.404 13.5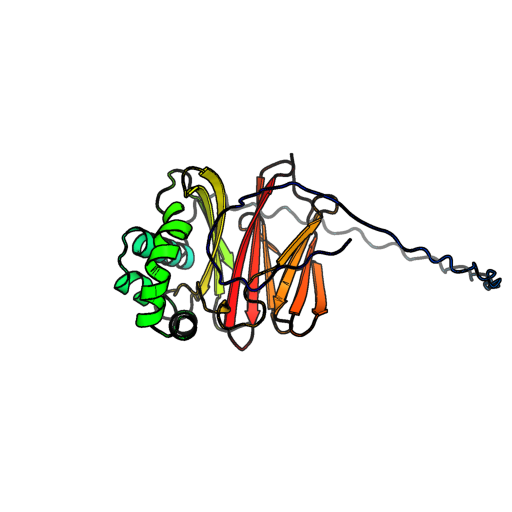96 -1.584 1.00 44.56 189 GLY A CA 1
ATOM 1326 C C . GLY A 1 189 ? 3.948 12.176 -1.221 1.00 44.56 189 GLY A C 1
ATOM 1327 O O . GLY A 1 189 ? 4.461 11.233 -1.817 1.00 44.56 189 GLY A O 1
ATOM 1328 N N . GLY A 1 190 ? 3.015 12.025 -0.267 1.00 51.16 190 GLY A N 1
ATOM 1329 C CA . GLY A 1 190 ? 2.389 10.741 0.087 1.00 51.16 190 GLY A CA 1
ATOM 1330 C C . GLY A 1 190 ? 1.638 10.048 -1.062 1.00 51.16 190 GLY A C 1
ATOM 1331 O O . GLY A 1 190 ? 1.579 8.823 -1.084 1.00 51.16 190 GLY A O 1
ATOM 1332 N N . ASP A 1 191 ? 1.150 10.801 -2.056 1.00 63.50 191 ASP A N 1
ATOM 1333 C CA . ASP A 1 191 ? 0.747 10.243 -3.354 1.00 63.50 191 ASP A CA 1
ATOM 1334 C C . ASP A 1 191 ? 2.009 9.805 -4.124 1.00 63.50 191 ASP A C 1
ATOM 1336 O O . ASP A 1 191 ? 2.767 10.660 -4.609 1.00 63.50 191 ASP A O 1
ATOM 1340 N N . ILE A 1 192 ? 2.252 8.496 -4.280 1.00 69.50 192 ILE A N 1
ATOM 1341 C CA . ILE A 1 192 ? 3.320 8.034 -5.178 1.00 69.50 192 ILE A CA 1
ATOM 1342 C C . ILE A 1 192 ? 2.977 8.424 -6.610 1.00 69.50 192 ILE A C 1
ATOM 1344 O O . ILE A 1 192 ? 1.917 8.118 -7.151 1.00 69.50 192 ILE A O 1
ATOM 1348 N N . GLU A 1 193 ? 3.947 9.067 -7.246 1.00 81.94 193 GLU A N 1
ATOM 1349 C CA . GLU A 1 193 ? 3.978 9.210 -8.688 1.00 81.94 193 GLU A CA 1
ATOM 1350 C C . GLU A 1 193 ? 4.790 8.038 -9.248 1.00 81.94 193 GLU A C 1
ATOM 1352 O O . GLU A 1 193 ? 5.944 7.830 -8.855 1.00 81.94 193 GLU A O 1
ATOM 1357 N N . TRP A 1 194 ? 4.165 7.256 -10.129 1.00 83.12 194 TRP A N 1
ATOM 1358 C CA . TRP A 1 194 ? 4.813 6.182 -10.876 1.00 83.12 194 TRP A CA 1
ATOM 1359 C C . TRP A 1 194 ? 5.123 6.652 -12.296 1.00 83.12 194 TRP A C 1
ATOM 1361 O O . TRP A 1 194 ? 4.241 7.147 -12.997 1.00 83.12 194 TRP A O 1
ATOM 1371 N N . ASP A 1 195 ? 6.359 6.432 -12.735 1.00 85.44 195 ASP A N 1
ATOM 1372 C CA . ASP A 1 195 ? 6.767 6.568 -14.133 1.00 85.44 195 ASP A CA 1
ATOM 1373 C C . ASP A 1 195 ? 7.211 5.190 -14.644 1.00 85.44 195 ASP A C 1
ATOM 1375 O O . ASP A 1 195 ? 8.061 4.525 -14.044 1.00 85.44 195 ASP A O 1
ATOM 1379 N N . VAL A 1 196 ? 6.563 4.713 -15.707 1.00 82.12 196 VAL A N 1
ATOM 1380 C CA . VAL A 1 196 ? 6.642 3.319 -16.167 1.00 82.12 196 VAL A CA 1
ATOM 1381 C C . VAL A 1 196 ? 7.068 3.295 -17.627 1.00 82.12 196 VAL A C 1
ATOM 1383 O O . VAL A 1 196 ? 6.249 3.301 -18.551 1.00 82.12 196 VAL A O 1
ATOM 1386 N N . GLU A 1 197 ? 8.376 3.213 -17.851 1.00 82.38 197 GLU A N 1
ATOM 1387 C CA . GLU A 1 197 ? 8.930 2.975 -19.178 1.00 82.38 197 GLU A CA 1
ATOM 1388 C C . GLU A 1 197 ? 8.894 1.469 -19.495 1.00 82.38 197 GLU A C 1
ATOM 1390 O O . GLU A 1 197 ? 9.919 0.788 -19.557 1.00 82.38 197 GLU A O 1
ATOM 1395 N N . ALA A 1 198 ? 7.700 0.925 -19.750 1.00 64.12 198 ALA A N 1
ATOM 1396 C CA . ALA A 1 198 ? 7.516 -0.503 -20.053 1.00 64.12 198 ALA A CA 1
ATOM 1397 C C . ALA A 1 198 ? 8.384 -1.009 -21.233 1.00 64.12 198 ALA A C 1
ATOM 1399 O O . ALA A 1 198 ? 8.711 -2.189 -21.308 1.00 64.12 198 ALA A O 1
ATOM 1400 N N . ALA A 1 199 ? 8.800 -0.117 -22.142 1.00 66.62 199 ALA A N 1
ATOM 1401 C CA . ALA A 1 199 ? 9.685 -0.431 -23.267 1.00 66.62 199 ALA A CA 1
ATOM 1402 C C . ALA A 1 199 ? 11.193 -0.480 -22.919 1.00 66.62 199 ALA A C 1
ATOM 1404 O O . ALA A 1 199 ? 11.987 -0.869 -23.777 1.00 66.62 199 ALA A O 1
ATOM 1405 N N . SER A 1 200 ? 11.597 -0.067 -21.712 1.00 71.44 200 SER A N 1
ATOM 1406 C CA . SER A 1 200 ? 12.983 -0.124 -21.212 1.00 71.44 200 SER A CA 1
ATOM 1407 C C . SER A 1 200 ? 13.150 -1.018 -19.973 1.00 71.44 200 SER A C 1
ATOM 1409 O O . SER A 1 200 ? 14.267 -1.156 -19.477 1.00 71.44 200 SER A O 1
ATOM 1411 N N . GLY A 1 201 ? 12.063 -1.629 -19.478 1.00 81.81 201 GLY A N 1
ATOM 1412 C CA . GLY A 1 201 ? 12.062 -2.431 -18.247 1.00 81.81 201 GLY A CA 1
ATOM 1413 C C . GLY A 1 201 ? 12.250 -1.599 -16.972 1.00 81.81 201 GLY A C 1
ATOM 1414 O O . GLY A 1 201 ? 12.568 -2.156 -15.921 1.00 81.81 201 GLY A O 1
ATOM 1415 N N . ALA A 1 202 ? 12.101 -0.271 -17.057 1.00 89.31 202 ALA A N 1
ATOM 1416 C CA . ALA A 1 202 ? 12.327 0.644 -15.947 1.00 89.31 202 ALA A CA 1
ATOM 1417 C C . ALA A 1 202 ? 11.008 1.060 -15.278 1.00 89.31 202 ALA A C 1
ATOM 1419 O O . ALA A 1 202 ? 10.155 1.713 -15.884 1.00 89.31 202 ALA A O 1
ATOM 1420 N N . TYR A 1 203 ? 10.883 0.721 -13.995 1.00 90.06 203 TYR A N 1
ATOM 1421 C CA . TYR A 1 203 ? 9.760 1.083 -13.132 1.00 90.06 203 TYR A CA 1
ATOM 1422 C C . TYR A 1 203 ? 10.267 2.070 -12.092 1.00 90.06 203 TYR A C 1
ATOM 1424 O O . TYR A 1 203 ? 11.186 1.766 -11.330 1.00 90.06 203 TYR A O 1
ATOM 1432 N N . THR A 1 204 ? 9.702 3.270 -12.084 1.00 91.19 204 THR A N 1
ATOM 1433 C CA . THR A 1 204 ? 10.159 4.375 -11.246 1.00 91.19 204 THR A CA 1
ATOM 1434 C C . THR A 1 204 ? 9.064 4.800 -10.282 1.00 91.19 204 THR A C 1
ATOM 1436 O O . THR A 1 204 ? 7.946 5.069 -10.707 1.00 91.19 204 THR A O 1
ATOM 1439 N N . ALA A 1 205 ? 9.417 4.925 -9.004 1.00 90.06 205 ALA A N 1
ATOM 1440 C CA . ALA A 1 205 ? 8.576 5.507 -7.966 1.00 90.06 205 ALA A CA 1
ATOM 1441 C C . ALA A 1 205 ? 9.255 6.758 -7.384 1.00 90.06 205 ALA A C 1
ATOM 1443 O O . ALA A 1 205 ? 10.454 6.748 -7.076 1.00 90.06 205 ALA A O 1
ATOM 1444 N N . PHE A 1 206 ? 8.490 7.837 -7.212 1.00 90.00 206 PHE A N 1
ATOM 1445 C CA . PHE A 1 206 ? 8.953 9.049 -6.534 1.00 90.00 206 PHE A CA 1
ATOM 1446 C C . PHE A 1 206 ? 8.560 9.013 -5.050 1.00 90.00 206 PHE A C 1
ATOM 1448 O O . PHE A 1 206 ? 7.399 9.197 -4.687 1.00 90.00 206 PHE A O 1
ATOM 1455 N N . VAL A 1 207 ? 9.545 8.798 -4.178 1.00 88.31 207 VAL A N 1
ATOM 1456 C CA . VAL A 1 207 ? 9.369 8.544 -2.732 1.00 88.31 207 VAL A CA 1
ATOM 1457 C C . VAL A 1 207 ? 10.138 9.582 -1.896 1.00 88.31 207 VAL A C 1
ATOM 1459 O O . VAL A 1 207 ? 10.967 10.302 -2.458 1.00 88.31 207 VAL A O 1
ATOM 1462 N N . PRO A 1 208 ? 9.923 9.707 -0.571 1.00 88.69 208 PRO A N 1
ATOM 1463 C CA . PRO A 1 208 ? 10.653 10.671 0.258 1.00 88.69 208 PRO A CA 1
ATOM 1464 C C . PRO A 1 208 ? 12.182 10.525 0.153 1.00 88.69 208 PRO A C 1
ATOM 1466 O O . PRO A 1 208 ? 12.721 9.417 0.162 1.00 88.69 208 PRO A O 1
ATOM 1469 N N . ALA A 1 209 ? 12.902 11.648 0.084 1.00 87.56 209 ALA A N 1
ATOM 1470 C CA . ALA A 1 209 ? 14.343 11.704 -0.202 1.00 87.56 209 ALA A CA 1
ATOM 1471 C C . ALA A 1 209 ? 15.255 11.087 0.877 1.00 87.56 209 ALA A C 1
ATOM 1473 O O . ALA A 1 209 ? 16.454 10.931 0.656 1.00 87.56 209 ALA A O 1
ATOM 1474 N N . THR A 1 210 ? 14.704 10.755 2.044 1.00 86.62 210 THR A N 1
ATOM 1475 C CA . THR A 1 210 ? 15.392 10.084 3.159 1.00 86.62 210 THR A CA 1
ATOM 1476 C C . THR A 1 210 ? 15.020 8.607 3.298 1.00 86.62 210 THR A C 1
ATOM 1478 O O . THR A 1 210 ? 15.415 7.983 4.281 1.00 86.62 210 THR A O 1
ATOM 1481 N N . ALA A 1 211 ? 14.241 8.054 2.363 1.00 87.38 211 ALA A N 1
ATOM 1482 C CA . ALA A 1 211 ? 13.739 6.692 2.463 1.00 87.38 211 ALA A CA 1
ATOM 1483 C C . ALA A 1 211 ? 14.764 5.627 2.046 1.00 87.38 211 ALA A C 1
ATOM 1485 O O . ALA A 1 211 ? 15.457 5.770 1.036 1.00 87.38 211 ALA A O 1
ATOM 1486 N N . GLU A 1 212 ? 14.777 4.514 2.773 1.00 87.81 212 GLU A N 1
ATOM 1487 C CA . GLU A 1 212 ? 15.241 3.228 2.256 1.00 87.81 212 GLU A CA 1
ATOM 1488 C C . GLU A 1 212 ? 14.098 2.596 1.449 1.00 87.81 212 GLU A C 1
ATOM 1490 O O . GLU A 1 212 ? 12.933 2.714 1.833 1.00 87.81 212 GLU A O 1
ATOM 1495 N N . VAL A 1 213 ? 14.407 1.973 0.307 1.00 88.69 213 VAL A N 1
ATOM 1496 C CA . VAL A 1 213 ? 13.402 1.528 -0.676 1.00 88.69 213 VAL A CA 1
ATOM 1497 C C . VAL A 1 213 ? 13.623 0.064 -1.035 1.00 88.69 213 VAL A C 1
ATOM 1499 O O . VAL A 1 213 ? 14.746 -0.348 -1.321 1.00 88.69 213 VAL A O 1
ATOM 1502 N N . THR A 1 214 ? 12.541 -0.708 -1.055 1.00 89.94 214 THR A N 1
ATOM 1503 C CA . THR A 1 214 ? 12.478 -2.085 -1.558 1.00 89.94 214 THR A CA 1
ATOM 1504 C C . THR A 1 214 ? 11.369 -2.153 -2.605 1.00 89.94 214 THR A C 1
ATOM 1506 O O . THR A 1 214 ? 10.267 -1.669 -2.361 1.00 89.94 214 THR A O 1
ATOM 1509 N N . PHE A 1 215 ? 11.638 -2.741 -3.767 1.00 91.62 215 PHE A N 1
ATOM 1510 C CA . PHE A 1 215 ? 10.592 -3.104 -4.723 1.00 91.62 215 PHE A CA 1
ATOM 1511 C C . PHE A 1 215 ? 10.208 -4.576 -4.535 1.00 91.62 215 PHE A C 1
ATOM 1513 O O . PHE A 1 215 ? 10.992 -5.366 -4.012 1.00 91.62 215 PHE A O 1
ATOM 1520 N N . ALA A 1 216 ? 9.026 -4.965 -4.997 1.00 91.06 216 ALA A N 1
ATOM 1521 C CA . ALA A 1 216 ? 8.634 -6.362 -5.139 1.00 91.06 216 ALA A CA 1
ATOM 1522 C C . ALA A 1 216 ? 8.034 -6.596 -6.527 1.00 91.06 216 ALA A C 1
ATOM 1524 O O . ALA A 1 216 ? 7.281 -5.754 -7.017 1.00 91.06 216 ALA A O 1
ATOM 1525 N N . VAL A 1 217 ? 8.339 -7.735 -7.146 1.00 92.62 217 VAL A N 1
ATOM 1526 C CA . VAL A 1 217 ? 7.706 -8.192 -8.392 1.00 92.62 217 VAL A CA 1
ATOM 1527 C C . VAL A 1 217 ? 7.011 -9.513 -8.097 1.00 92.62 217 VAL A C 1
ATOM 1529 O O . VAL A 1 217 ? 7.665 -10.482 -7.732 1.00 92.62 217 VAL A O 1
ATOM 1532 N N . ASP A 1 218 ? 5.681 -9.533 -8.179 1.00 91.94 218 ASP A N 1
ATOM 1533 C CA . ASP A 1 218 ? 4.828 -10.700 -7.878 1.00 91.94 218 ASP A CA 1
ATOM 1534 C C . ASP A 1 218 ? 5.046 -11.339 -6.485 1.00 91.94 218 ASP A C 1
ATOM 1536 O O . ASP A 1 218 ? 4.640 -12.473 -6.234 1.00 91.94 218 ASP A O 1
ATOM 1540 N N . GLY A 1 219 ? 5.644 -10.588 -5.553 1.00 85.56 219 GLY A N 1
ATOM 1541 C CA . GLY A 1 219 ? 6.021 -11.028 -4.205 1.00 85.56 219 GLY A CA 1
ATOM 1542 C C . GLY A 1 219 ? 7.528 -11.245 -3.999 1.00 85.56 219 GLY A C 1
ATOM 1543 O O . GLY A 1 219 ? 7.984 -11.221 -2.855 1.00 85.56 219 GLY A O 1
ATOM 1544 N N . ASP A 1 220 ? 8.322 -11.380 -5.064 1.00 86.88 220 ASP A N 1
ATOM 1545 C CA . ASP A 1 220 ? 9.781 -11.492 -4.964 1.00 86.88 220 ASP A CA 1
ATOM 1546 C C . ASP A 1 220 ? 10.417 -10.111 -4.722 1.00 86.88 220 ASP A C 1
ATOM 1548 O O . ASP A 1 220 ? 10.302 -9.195 -5.540 1.00 86.88 220 ASP A O 1
ATOM 1552 N N . GLY A 1 221 ? 11.090 -9.954 -3.577 1.00 83.31 221 GLY A N 1
ATOM 1553 C CA . GLY A 1 221 ? 11.704 -8.693 -3.149 1.00 83.31 221 GLY A CA 1
ATOM 1554 C C . GLY A 1 221 ? 13.008 -8.372 -3.882 1.00 83.31 221 GLY A C 1
ATOM 1555 O O . GLY A 1 221 ? 13.948 -9.169 -3.879 1.00 83.31 221 GLY A O 1
ATOM 1556 N N . LEU A 1 222 ? 13.085 -7.175 -4.464 1.00 84.38 222 LEU A N 1
ATOM 1557 C CA . LEU A 1 222 ? 14.207 -6.683 -5.261 1.00 84.38 222 LEU A CA 1
ATOM 1558 C C . LEU A 1 222 ? 14.696 -5.315 -4.742 1.00 84.38 222 LEU A C 1
ATOM 1560 O O . LEU A 1 222 ? 13.888 -4.410 -4.517 1.00 84.38 222 LEU A O 1
ATOM 1564 N N . PRO A 1 223 ? 16.016 -5.104 -4.583 1.00 82.56 223 PRO A N 1
ATOM 1565 C CA . PRO A 1 223 ? 16.548 -3.773 -4.320 1.00 82.56 223 PRO A CA 1
ATOM 1566 C C . PRO A 1 223 ? 16.394 -2.876 -5.566 1.00 82.56 223 PRO A C 1
ATOM 1568 O O . PRO A 1 223 ? 16.439 -3.380 -6.692 1.00 82.56 223 PRO A O 1
ATOM 1571 N N . PRO A 1 224 ? 16.268 -1.546 -5.404 1.00 83.31 224 PRO A N 1
ATOM 1572 C CA . PRO A 1 224 ? 16.314 -0.616 -6.529 1.00 83.31 224 PRO A CA 1
ATOM 1573 C C . PRO A 1 224 ? 17.643 -0.737 -7.290 1.00 83.31 224 PRO A C 1
ATOM 1575 O O . PRO A 1 224 ? 18.712 -0.875 -6.692 1.00 83.31 224 PRO A O 1
ATOM 1578 N N . ALA A 1 225 ? 17.587 -0.613 -8.618 1.00 78.75 225 ALA A N 1
ATOM 1579 C CA . ALA A 1 225 ? 18.775 -0.527 -9.470 1.00 78.75 225 ALA A CA 1
ATOM 1580 C C . ALA A 1 225 ? 19.538 0.797 -9.258 1.00 78.75 225 ALA A C 1
ATOM 1582 O O . ALA A 1 225 ? 20.743 0.874 -9.503 1.00 78.75 225 ALA A O 1
ATOM 1583 N N . GLY A 1 226 ? 18.848 1.826 -8.757 1.00 86.69 226 GLY A N 1
ATOM 1584 C CA . GLY A 1 226 ? 19.443 3.042 -8.217 1.00 86.69 226 GLY A CA 1
ATOM 1585 C C . GLY A 1 226 ? 18.408 3.952 -7.555 1.00 86.69 226 GLY A C 1
ATOM 1586 O O . GLY A 1 226 ? 17.203 3.810 -7.779 1.00 86.69 226 GLY A O 1
ATOM 1587 N N . SER A 1 227 ? 18.892 4.908 -6.762 1.00 86.69 227 SER A N 1
ATOM 1588 C CA . SER A 1 227 ? 18.113 6.075 -6.351 1.00 86.69 227 SER A CA 1
ATOM 1589 C C . SER A 1 227 ? 18.921 7.367 -6.491 1.00 86.69 227 SER A C 1
ATOM 1591 O O . SER A 1 227 ? 20.151 7.370 -6.384 1.00 86.69 227 SER A O 1
ATOM 1593 N N . GLU A 1 228 ? 18.232 8.468 -6.783 1.00 91.81 228 GLU A N 1
ATOM 1594 C CA . GLU A 1 228 ? 18.828 9.792 -6.984 1.00 91.81 228 GLU A CA 1
ATOM 1595 C C . GLU A 1 228 ? 17.853 10.919 -6.583 1.00 91.81 228 GLU A C 1
ATOM 1597 O O . GLU A 1 228 ? 16.639 10.714 -6.610 1.00 91.81 228 GLU A O 1
ATOM 1602 N N . PRO A 1 229 ? 18.329 12.124 -6.214 1.00 90.44 229 PRO A N 1
ATOM 1603 C CA . PRO A 1 229 ? 17.446 13.255 -5.914 1.00 90.44 229 PRO A CA 1
ATOM 1604 C C . PRO A 1 229 ? 16.582 13.645 -7.124 1.00 90.44 229 PRO A C 1
ATOM 1606 O O . PRO A 1 229 ? 17.110 13.782 -8.227 1.00 90.44 229 PRO A O 1
ATOM 1609 N N . ALA A 1 230 ? 15.279 13.858 -6.911 1.00 86.31 230 ALA A N 1
ATOM 1610 C CA . ALA A 1 230 ? 14.335 14.230 -7.968 1.00 86.31 230 ALA A CA 1
ATOM 1611 C C . ALA A 1 230 ? 14.015 15.735 -7.938 1.00 86.31 230 ALA A C 1
ATOM 1613 O O . ALA A 1 230 ? 14.615 16.513 -8.678 1.00 86.31 230 ALA A O 1
ATOM 1614 N N . ASP A 1 231 ? 13.105 16.146 -7.053 1.00 83.06 231 ASP A N 1
ATOM 1615 C CA . ASP A 1 231 ? 12.793 17.545 -6.747 1.00 83.06 231 ASP A CA 1
ATOM 1616 C C . ASP A 1 231 ? 12.429 17.673 -5.260 1.00 83.06 231 ASP A C 1
ATOM 1618 O O . ASP A 1 231 ? 11.939 16.719 -4.651 1.00 83.06 231 ASP A O 1
ATOM 1622 N N . GLY A 1 232 ? 12.688 18.846 -4.681 1.00 85.38 232 GLY A N 1
ATOM 1623 C CA . GLY A 1 232 ? 12.378 19.186 -3.292 1.00 85.38 232 GLY A CA 1
ATOM 1624 C C . GLY A 1 232 ? 12.858 18.150 -2.270 1.00 85.38 232 GLY A C 1
ATOM 1625 O O . GLY A 1 232 ? 14.052 18.017 -1.999 1.00 85.38 232 GLY A O 1
ATOM 1626 N N . ASP A 1 233 ? 11.888 17.467 -1.674 1.00 87.00 233 ASP A N 1
ATOM 1627 C CA . ASP A 1 233 ? 11.988 16.457 -0.625 1.00 87.00 233 ASP A CA 1
ATOM 1628 C C . ASP A 1 233 ? 11.709 15.020 -1.124 1.00 87.00 233 ASP A C 1
ATOM 1630 O O . ASP A 1 233 ? 11.595 14.102 -0.308 1.00 87.00 233 ASP A O 1
ATOM 1634 N N . ARG A 1 234 ? 11.690 14.785 -2.449 1.00 88.94 234 ARG A N 1
ATOM 1635 C CA . ARG A 1 234 ? 11.568 13.451 -3.077 1.00 88.94 234 ARG A CA 1
ATOM 1636 C C . ARG A 1 234 ? 12.880 12.967 -3.716 1.00 88.94 234 ARG A C 1
ATOM 1638 O O . ARG A 1 234 ? 13.639 13.735 -4.314 1.00 88.94 234 ARG A O 1
ATOM 1645 N N . GLN A 1 235 ? 13.112 11.658 -3.662 1.00 91.19 235 GLN A N 1
ATOM 1646 C CA . GLN A 1 235 ? 14.064 10.943 -4.517 1.00 91.19 235 GLN A CA 1
ATOM 1647 C C . GLN A 1 235 ? 13.312 10.138 -5.581 1.00 91.19 235 GLN A C 1
ATOM 1649 O O . GLN A 1 235 ? 12.201 9.654 -5.358 1.00 91.19 235 GLN A O 1
ATOM 1654 N N . ARG A 1 236 ? 13.954 9.962 -6.732 1.00 92.94 236 ARG A N 1
ATOM 1655 C CA . ARG A 1 236 ? 13.592 8.967 -7.732 1.00 92.94 236 ARG A CA 1
ATOM 1656 C C . ARG A 1 236 ? 14.226 7.641 -7.324 1.00 92.94 236 ARG A C 1
ATOM 1658 O O . ARG A 1 236 ? 15.447 7.579 -7.201 1.00 92.94 236 ARG A O 1
ATOM 1665 N N . ALA A 1 237 ? 13.423 6.598 -7.139 1.00 91.62 237 ALA A N 1
ATOM 1666 C CA . ALA A 1 237 ? 13.893 5.223 -7.000 1.00 91.62 237 ALA A CA 1
ATOM 1667 C C . ALA A 1 237 ? 13.460 4.423 -8.233 1.00 91.62 237 ALA A C 1
ATOM 1669 O O . ALA A 1 237 ? 12.291 4.472 -8.616 1.00 91.62 237 ALA A O 1
ATOM 1670 N N . THR A 1 238 ? 14.388 3.692 -8.851 1.00 93.69 238 THR A N 1
ATOM 1671 C CA . THR A 1 238 ? 14.126 2.967 -10.102 1.00 93.69 238 THR A CA 1
ATOM 1672 C C . THR A 1 238 ? 14.513 1.498 -9.972 1.00 93.69 238 THR A C 1
ATOM 1674 O O . THR A 1 238 ? 15.657 1.166 -9.653 1.00 93.69 238 THR A O 1
ATOM 1677 N N . LEU A 1 239 ? 13.561 0.616 -10.263 1.00 92.88 239 LEU A N 1
ATOM 1678 C CA . LEU A 1 239 ? 13.778 -0.797 -10.546 1.00 92.88 239 LEU A CA 1
ATOM 1679 C C . LEU A 1 239 ? 14.032 -0.963 -12.049 1.00 92.88 239 LEU A C 1
ATOM 1681 O O . LEU A 1 239 ? 13.299 -0.406 -12.862 1.00 92.88 239 LEU A O 1
ATOM 1685 N N . ALA A 1 240 ? 15.043 -1.749 -12.417 1.00 92.50 240 ALA A N 1
ATOM 1686 C CA . ALA A 1 240 ? 15.281 -2.166 -13.796 1.00 92.50 240 ALA A CA 1
ATOM 1687 C C . ALA A 1 240 ? 15.158 -3.692 -13.867 1.00 92.50 240 ALA A C 1
ATOM 1689 O O . ALA A 1 240 ? 15.985 -4.400 -13.289 1.00 92.50 240 ALA A O 1
ATOM 1690 N N . VAL A 1 241 ? 14.111 -4.189 -14.526 1.00 91.38 241 VAL A N 1
ATOM 1691 C CA . VAL A 1 241 ? 13.811 -5.621 -14.631 1.00 91.38 241 VAL A CA 1
ATOM 1692 C C . VAL A 1 241 ? 13.140 -5.940 -15.970 1.00 91.38 241 VAL A C 1
ATOM 1694 O O . VAL A 1 241 ? 12.141 -5.329 -16.351 1.00 91.38 241 VAL A O 1
ATOM 1697 N N . ASP A 1 242 ? 13.689 -6.927 -16.678 1.00 90.56 242 ASP A N 1
ATOM 1698 C CA . ASP A 1 242 ? 13.037 -7.532 -17.837 1.00 90.56 242 ASP A CA 1
ATOM 1699 C C . ASP A 1 242 ? 11.914 -8.452 -17.331 1.00 90.56 242 ASP A C 1
ATOM 1701 O O . ASP A 1 242 ? 12.182 -9.516 -16.770 1.00 90.56 242 ASP A O 1
ATOM 1705 N N . LEU A 1 243 ? 10.657 -8.031 -17.491 1.00 90.25 243 LEU A N 1
ATOM 1706 C CA . LEU A 1 243 ? 9.491 -8.872 -17.204 1.00 90.25 243 LEU A CA 1
ATOM 1707 C C . LEU A 1 243 ? 9.170 -9.761 -18.413 1.00 90.25 243 LEU A C 1
ATOM 1709 O O . LEU A 1 243 ? 9.266 -9.326 -19.563 1.00 90.25 243 LEU A O 1
ATOM 1713 N N . GLU A 1 244 ? 8.762 -11.002 -18.153 1.00 91.75 244 GLU A N 1
ATOM 1714 C CA . GLU A 1 244 ? 8.268 -11.916 -19.190 1.00 91.75 244 GLU A CA 1
ATOM 1715 C C . GLU A 1 244 ? 6.908 -11.436 -19.757 1.00 91.75 244 GLU A C 1
ATOM 1717 O O . GLU A 1 244 ? 6.257 -10.575 -19.162 1.00 91.75 244 GLU A O 1
ATOM 1722 N N . PRO A 1 245 ? 6.438 -11.962 -20.906 1.00 91.88 245 PRO A N 1
ATOM 1723 C CA . PRO A 1 245 ? 5.121 -11.624 -21.451 1.00 91.88 245 PRO A CA 1
ATOM 1724 C C . PRO A 1 245 ? 3.976 -12.187 -20.591 1.00 91.88 245 PRO A C 1
ATOM 1726 O O . PRO A 1 245 ? 3.751 -13.400 -20.545 1.00 91.88 245 PRO A O 1
ATOM 1729 N N . GLY A 1 246 ? 3.216 -11.311 -19.938 1.00 92.31 246 GLY A N 1
ATOM 1730 C CA . GLY A 1 246 ? 2.143 -11.682 -19.022 1.00 92.31 246 GLY A CA 1
ATOM 1731 C C . GLY A 1 246 ? 1.652 -10.510 -18.178 1.00 92.31 246 GLY A C 1
ATOM 1732 O O . GLY A 1 246 ? 1.839 -9.348 -18.527 1.00 92.31 246 GLY A O 1
ATOM 1733 N N . ARG A 1 247 ? 1.012 -10.829 -17.049 1.00 93.06 247 ARG A N 1
ATOM 1734 C CA . ARG A 1 247 ? 0.598 -9.840 -16.053 1.00 93.06 247 ARG A CA 1
ATOM 1735 C C . ARG A 1 247 ? 1.434 -9.985 -14.797 1.00 93.06 247 ARG A C 1
ATOM 1737 O O . ARG A 1 247 ? 1.526 -11.086 -14.258 1.00 93.06 247 ARG A O 1
ATOM 1744 N N . HIS A 1 248 ? 1.953 -8.857 -14.339 1.00 93.38 248 HIS A N 1
ATOM 1745 C CA . HIS A 1 248 ? 2.844 -8.733 -13.199 1.00 93.38 248 HIS A CA 1
ATOM 1746 C C . HIS A 1 248 ? 2.339 -7.656 -12.242 1.00 93.38 248 HIS A C 1
ATOM 1748 O O . HIS A 1 248 ? 1.628 -6.734 -12.644 1.00 93.38 248 HIS A O 1
ATOM 1754 N N . THR A 1 249 ? 2.737 -7.752 -10.981 1.00 93.62 249 THR A N 1
ATOM 1755 C CA . THR A 1 249 ? 2.458 -6.748 -9.953 1.00 93.62 249 THR A CA 1
ATOM 1756 C C . THR A 1 249 ? 3.770 -6.180 -9.450 1.00 93.62 249 THR A C 1
ATOM 1758 O O . THR A 1 249 ? 4.571 -6.908 -8.864 1.00 93.62 249 THR A O 1
ATOM 1761 N N . VAL A 1 250 ? 3.993 -4.886 -9.674 1.00 92.88 250 VAL A N 1
ATOM 1762 C CA . VAL A 1 250 ? 5.164 -4.168 -9.164 1.00 92.88 250 VAL A CA 1
ATOM 1763 C C . VAL A 1 250 ? 4.726 -3.390 -7.934 1.00 92.88 250 VAL A C 1
ATOM 1765 O O . VAL A 1 250 ? 3.905 -2.483 -8.030 1.00 92.88 250 VAL A O 1
ATOM 1768 N N . SER A 1 251 ? 5.262 -3.757 -6.776 1.00 92.06 251 SER A N 1
ATOM 1769 C CA . SER A 1 251 ? 5.025 -3.055 -5.511 1.00 92.06 251 SER A CA 1
ATOM 1770 C C . SER A 1 251 ? 6.266 -2.269 -5.111 1.00 92.06 251 SER A C 1
ATOM 1772 O O . SER A 1 251 ? 7.388 -2.678 -5.418 1.00 92.06 251 SER A O 1
ATOM 1774 N N . VAL A 1 252 ? 6.083 -1.164 -4.398 1.00 90.44 252 VAL A N 1
ATOM 1775 C CA . VAL A 1 252 ? 7.160 -0.432 -3.728 1.00 90.44 252 VAL A CA 1
ATOM 1776 C C . VAL A 1 252 ? 6.839 -0.315 -2.244 1.00 90.44 252 VAL A C 1
ATOM 1778 O O . VAL A 1 252 ? 5.705 -0.044 -1.864 1.00 90.44 252 VAL A O 1
ATOM 1781 N N . LEU A 1 253 ? 7.851 -0.525 -1.412 1.00 89.50 253 LEU A N 1
ATOM 1782 C CA . LEU A 1 253 ? 7.842 -0.339 0.033 1.00 89.50 253 LEU A CA 1
ATOM 1783 C C . LEU A 1 253 ? 8.969 0.638 0.366 1.00 89.50 253 LEU A C 1
ATOM 1785 O O . LEU A 1 253 ? 10.106 0.448 -0.075 1.00 89.50 253 LEU A O 1
ATOM 1789 N N . TRP A 1 254 ? 8.673 1.676 1.142 1.00 88.62 254 TRP A N 1
ATOM 1790 C CA . TRP A 1 254 ? 9.678 2.638 1.581 1.00 88.62 254 TRP A CA 1
ATOM 1791 C C . TRP A 1 254 ? 9.579 2.907 3.081 1.00 88.62 254 TRP A C 1
ATOM 1793 O O . TRP A 1 254 ? 8.494 2.949 3.659 1.00 88.62 254 TRP A O 1
ATOM 1803 N N . VAL A 1 255 ? 10.736 3.094 3.713 1.00 86.12 255 VAL A N 1
ATOM 1804 C CA . VAL A 1 255 ? 10.868 3.302 5.159 1.00 86.12 255 VAL A CA 1
ATOM 1805 C C . VAL A 1 255 ? 11.717 4.543 5.402 1.00 86.12 255 VAL A C 1
ATOM 1807 O O . VAL A 1 255 ? 12.805 4.676 4.848 1.00 86.12 255 VAL A O 1
ATOM 1810 N N . THR A 1 256 ? 11.231 5.464 6.231 1.00 84.38 256 THR A N 1
ATOM 1811 C CA . THR A 1 256 ? 11.953 6.674 6.654 1.00 84.38 256 THR A CA 1
ATOM 1812 C C . THR A 1 256 ? 12.069 6.719 8.182 1.00 84.38 256 THR A C 1
ATOM 1814 O O . THR A 1 256 ? 11.272 6.085 8.872 1.00 84.38 256 THR A O 1
ATOM 1817 N N . PRO A 1 257 ? 12.960 7.552 8.754 1.00 79.56 257 PRO A N 1
ATOM 1818 C CA . PRO A 1 257 ? 13.005 7.793 10.202 1.00 79.56 257 PRO A CA 1
ATOM 1819 C C . PRO A 1 257 ? 11.754 8.458 10.814 1.00 79.56 257 PRO A C 1
ATOM 1821 O O . PRO A 1 257 ? 11.769 8.750 12.008 1.00 79.56 257 PRO A O 1
ATOM 1824 N N . ALA A 1 258 ? 10.726 8.773 10.016 1.00 74.69 258 ALA A N 1
ATOM 1825 C CA . ALA A 1 258 ? 9.505 9.461 10.445 1.00 74.69 258 ALA A CA 1
ATOM 1826 C C . ALA A 1 258 ? 8.205 8.704 10.106 1.00 74.69 258 ALA A C 1
ATOM 1828 O O . ALA A 1 258 ? 7.136 9.171 10.478 1.00 74.69 258 ALA A O 1
ATOM 1829 N N . GLY A 1 259 ? 8.287 7.571 9.404 1.00 80.94 259 GLY A N 1
ATOM 1830 C CA . GLY A 1 259 ? 7.127 6.863 8.862 1.00 80.94 259 GLY A CA 1
ATOM 1831 C C . GLY A 1 259 ? 7.500 5.980 7.672 1.00 80.94 259 GLY A C 1
ATOM 1832 O O . GLY A 1 259 ? 8.612 6.062 7.139 1.00 80.94 259 GLY A O 1
ATOM 1833 N N . LEU A 1 260 ? 6.572 5.124 7.260 1.00 87.06 260 LEU A N 1
ATOM 1834 C CA . LEU A 1 260 ? 6.742 4.139 6.193 1.00 87.06 260 LEU A CA 1
ATOM 1835 C C . LEU A 1 260 ? 5.485 4.081 5.319 1.00 87.06 260 LEU A C 1
ATOM 1837 O O . LEU A 1 260 ? 4.427 4.561 5.720 1.00 87.06 260 LEU A O 1
ATOM 1841 N N . GLY A 1 261 ? 5.590 3.489 4.135 1.00 88.38 261 GLY A N 1
ATOM 1842 C CA . GLY A 1 261 ? 4.446 3.301 3.247 1.00 88.38 261 GLY A CA 1
ATOM 1843 C C . GLY A 1 261 ? 4.702 2.240 2.186 1.00 88.38 261 GLY A C 1
ATOM 1844 O O . GLY A 1 261 ? 5.846 1.841 1.960 1.00 88.38 261 GLY A O 1
ATOM 1845 N N . ALA A 1 262 ? 3.632 1.785 1.537 1.00 90.81 262 ALA A N 1
ATOM 1846 C CA . ALA A 1 262 ? 3.717 0.925 0.366 1.00 90.81 262 ALA A CA 1
ATOM 1847 C C . ALA A 1 262 ? 2.640 1.281 -0.669 1.00 90.81 262 ALA A C 1
ATOM 1849 O O . ALA A 1 262 ? 1.613 1.857 -0.318 1.00 90.81 262 ALA A O 1
ATOM 1850 N N . ASP A 1 263 ? 2.886 0.925 -1.927 1.00 91.69 263 ASP A N 1
ATOM 1851 C CA . ASP A 1 263 ? 1.927 1.015 -3.036 1.00 91.69 263 ASP A CA 1
ATOM 1852 C C . ASP A 1 263 ? 2.202 -0.100 -4.065 1.00 91.69 263 ASP A C 1
ATOM 1854 O O . ASP A 1 263 ? 3.300 -0.666 -4.081 1.00 91.69 263 ASP A O 1
ATOM 1858 N N . ALA A 1 264 ? 1.229 -0.437 -4.916 1.00 92.0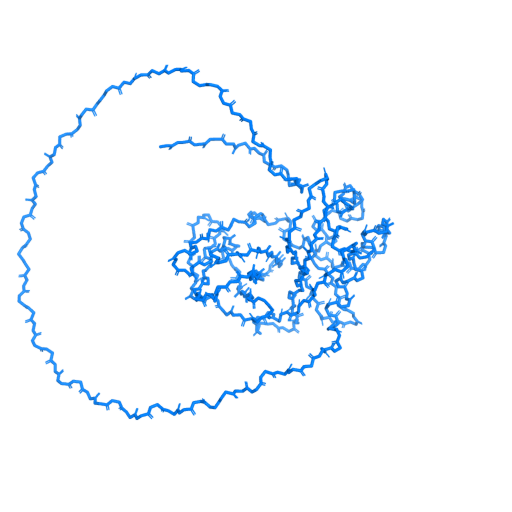0 264 ALA A N 1
ATOM 1859 C CA . ALA A 1 264 ? 1.372 -1.467 -5.944 1.00 92.00 264 ALA A CA 1
ATOM 1860 C C . ALA A 1 264 ? 0.606 -1.151 -7.231 1.00 92.00 264 ALA A C 1
ATOM 1862 O O . ALA A 1 264 ? -0.550 -0.742 -7.204 1.00 92.00 264 ALA A O 1
ATOM 1863 N N . ILE A 1 265 ? 1.240 -1.443 -8.369 1.00 92.56 265 ILE A N 1
ATOM 1864 C CA . ILE A 1 265 ? 0.664 -1.287 -9.706 1.00 92.56 265 ILE A CA 1
ATOM 1865 C C . ILE A 1 265 ? 0.659 -2.609 -10.477 1.00 92.56 265 ILE A C 1
ATOM 1867 O O . ILE A 1 265 ? 1.571 -3.433 -10.368 1.00 92.56 265 ILE A O 1
ATOM 1871 N N . VAL A 1 266 ? -0.371 -2.793 -11.303 1.00 92.50 266 VAL A N 1
ATOM 1872 C CA . VAL A 1 266 ? -0.490 -3.921 -12.234 1.00 92.50 266 VAL A CA 1
ATOM 1873 C C . VAL A 1 266 ? 0.107 -3.537 -13.588 1.00 92.50 266 VAL A C 1
ATOM 1875 O O . VAL A 1 266 ? -0.268 -2.526 -14.179 1.00 92.50 266 VAL A O 1
ATOM 1878 N N . ILE A 1 267 ? 0.998 -4.381 -14.105 1.00 90.94 267 ILE A N 1
ATOM 1879 C CA . ILE A 1 267 ? 1.631 -4.259 -15.421 1.00 90.94 267 ILE A CA 1
ATOM 1880 C C . ILE A 1 267 ? 1.159 -5.420 -16.307 1.00 90.94 267 ILE A C 1
ATOM 1882 O O . ILE A 1 267 ? 1.117 -6.561 -15.853 1.00 90.94 267 ILE A O 1
ATOM 1886 N N . ASP A 1 268 ? 0.835 -5.152 -17.573 1.00 90.44 268 ASP A N 1
ATOM 1887 C CA . ASP A 1 268 ? 0.497 -6.171 -18.580 1.00 90.44 268 ASP A CA 1
ATOM 1888 C C . ASP A 1 268 ? 1.427 -5.979 -19.796 1.00 90.44 268 ASP A C 1
ATOM 1890 O O . ASP A 1 268 ? 1.453 -4.904 -20.399 1.00 90.44 268 ASP A O 1
ATOM 1894 N N . THR A 1 269 ? 2.257 -6.979 -20.104 1.00 87.31 269 THR A N 1
ATOM 1895 C CA . THR A 1 269 ? 3.411 -6.899 -21.031 1.00 87.31 269 THR A CA 1
ATOM 1896 C C . THR A 1 269 ? 3.146 -7.590 -22.383 1.00 87.31 269 THR A C 1
ATOM 1898 O O . THR A 1 269 ? 4.058 -8.142 -23.005 1.00 87.31 269 THR A O 1
ATOM 1901 N N . SER A 1 270 ? 1.881 -7.591 -22.827 1.00 82.88 270 SER A N 1
ATOM 1902 C CA . SER A 1 270 ? 1.347 -8.344 -23.983 1.00 82.88 270 SER A CA 1
ATOM 1903 C C . SER A 1 270 ? 1.691 -7.798 -25.377 1.00 82.88 270 SER A C 1
ATOM 1905 O O . SER A 1 270 ? 1.429 -6.591 -25.591 1.00 82.88 270 SER A O 1
#